Protein AF-A0A7J7Y4C0-F1 (afdb_monomer_lite)

pLDDT: mean 90.07, std 11.95, range [30.62, 98.25]

InterPro domains:
  IPR029705 VPS35 endosomal protein sorting factor-like [PTHR13673] (6-315)
  IPR060266 VPS35 endosomal protein-sorting factor-like, N-terminal domain [PF27614] (8-138)

Radius of gyration: 25.24 Å; chains: 1; bounding box: 56×50×80 Å

Organism: Myotis myotis (NCBI:txid51298)

Structure (mmCIF, N/CA/C/O backbone):
data_AF-A0A7J7Y4C0-F1
#
_entry.id   AF-A0A7J7Y4C0-F1
#
loop_
_atom_site.group_PDB
_atom_site.id
_atom_site.type_symbol
_atom_site.label_atom_id
_atom_site.label_alt_id
_atom_site.label_comp_id
_atom_site.label_asym_id
_atom_site.label_entity_id
_atom_site.label_seq_id
_atom_site.pdbx_PDB_ins_code
_atom_site.Cartn_x
_atom_site.Cartn_y
_atom_site.Cartn_z
_atom_site.occupancy
_atom_site.B_iso_or_equiv
_atom_site.auth_seq_id
_atom_site.auth_comp_id
_atom_site.auth_asym_id
_atom_site.auth_atom_id
_atom_site.pdbx_PDB_model_num
ATOM 1 N N . MET A 1 1 ? 11.986 -17.047 -51.670 1.00 35.50 1 MET A N 1
ATOM 2 C CA . MET A 1 1 ? 10.994 -17.439 -50.647 1.00 35.50 1 MET A CA 1
ATOM 3 C C . MET A 1 1 ? 11.670 -18.430 -49.714 1.00 35.50 1 MET A C 1
ATOM 5 O O . MET A 1 1 ? 11.714 -19.610 -50.025 1.00 35.50 1 MET A O 1
ATOM 9 N N . CYS A 1 2 ? 12.299 -17.951 -48.641 1.00 38.62 2 CYS A N 1
ATOM 10 C CA . CYS A 1 2 ? 12.971 -18.828 -47.683 1.00 38.62 2 CYS A CA 1
ATOM 11 C C . CYS A 1 2 ? 11.953 -19.227 -46.617 1.00 38.62 2 CYS A C 1
ATOM 13 O O . CYS A 1 2 ? 11.642 -18.441 -45.724 1.00 38.62 2 CYS A O 1
ATOM 15 N N . VAL A 1 3 ? 11.394 -20.427 -46.753 1.00 45.09 3 VAL A N 1
ATOM 16 C CA . VAL A 1 3 ? 10.610 -21.067 -45.697 1.00 45.09 3 VAL A CA 1
ATOM 17 C C . VAL A 1 3 ? 11.618 -21.547 -44.655 1.00 45.09 3 VAL A C 1
ATOM 19 O O . VAL A 1 3 ? 12.100 -22.671 -44.712 1.00 45.09 3 VAL A O 1
ATOM 22 N N . GLY A 1 4 ? 12.035 -20.632 -43.779 1.00 50.78 4 GLY A N 1
ATOM 23 C CA . GLY A 1 4 ? 12.827 -20.975 -42.605 1.00 50.78 4 GLY A CA 1
ATOM 24 C C . GLY A 1 4 ? 11.996 -21.889 -41.717 1.00 50.78 4 GLY A C 1
ATOM 25 O O . GLY A 1 4 ? 10.851 -21.561 -41.397 1.00 50.78 4 GLY A O 1
ATOM 26 N N . ASP A 1 5 ? 12.570 -23.039 -41.388 1.00 51.31 5 ASP A N 1
ATOM 27 C CA . ASP A 1 5 ? 12.001 -24.061 -40.522 1.00 51.31 5 ASP A CA 1
ATOM 28 C C . ASP A 1 5 ? 11.433 -23.394 -39.256 1.00 51.31 5 ASP A C 1
ATOM 30 O O . ASP A 1 5 ? 12.170 -22.795 -38.467 1.00 51.31 5 ASP A O 1
ATOM 34 N N . ARG A 1 6 ? 10.101 -23.385 -39.106 1.00 56.16 6 ARG A N 1
ATOM 35 C CA . ARG A 1 6 ? 9.419 -22.793 -37.944 1.00 56.16 6 ARG A CA 1
ATOM 36 C C . ARG A 1 6 ? 9.550 -23.755 -36.768 1.00 56.16 6 ARG A C 1
ATOM 38 O O . ARG A 1 6 ? 8.562 -24.330 -36.317 1.00 56.16 6 ARG A O 1
ATOM 45 N N . SER A 1 7 ? 10.769 -23.950 -36.280 1.00 66.62 7 SER A N 1
ATOM 46 C CA . SER A 1 7 ? 10.986 -24.652 -35.025 1.00 66.62 7 SER A CA 1
ATOM 47 C C . SER A 1 7 ? 10.447 -23.782 -33.889 1.00 66.62 7 SER A C 1
ATOM 49 O O . SER A 1 7 ? 10.818 -22.619 -33.715 1.00 66.62 7 SER A O 1
ATOM 51 N N . VAL A 1 8 ? 9.481 -24.324 -33.150 1.00 76.31 8 VAL A N 1
ATOM 52 C CA . VAL A 1 8 ? 8.944 -23.675 -31.954 1.00 76.31 8 VAL A CA 1
ATOM 53 C C . VAL A 1 8 ? 10.080 -23.570 -30.939 1.00 76.31 8 VAL A C 1
ATOM 55 O O . VAL A 1 8 ? 10.727 -24.570 -30.626 1.00 76.31 8 VAL A O 1
ATOM 58 N N . LEU A 1 9 ? 10.347 -22.356 -30.448 1.00 78.75 9 LEU A N 1
ATOM 59 C CA . LEU A 1 9 ? 11.368 -22.150 -29.425 1.00 78.75 9 LEU A CA 1
ATOM 60 C C . LEU A 1 9 ? 10.960 -22.876 -28.129 1.00 78.75 9 LEU A C 1
ATOM 62 O O . LEU A 1 9 ? 9.805 -22.759 -27.717 1.00 78.75 9 LEU A O 1
ATOM 66 N N . PRO A 1 10 ? 11.888 -23.579 -27.457 1.00 80.31 10 PRO A N 1
ATOM 67 C CA . PRO A 1 10 ? 11.631 -24.163 -26.143 1.00 80.31 10 PRO A CA 1
ATOM 68 C C . PRO A 1 10 ? 11.234 -23.104 -25.102 1.00 80.31 10 PRO A C 1
ATOM 70 O O . PRO A 1 10 ? 11.708 -21.969 -25.159 1.00 80.31 10 PRO A O 1
ATOM 73 N N . ASP A 1 11 ? 10.477 -23.489 -24.069 1.00 73.88 11 ASP A N 1
ATOM 74 C CA . ASP A 1 11 ? 10.012 -22.575 -23.002 1.00 73.88 11 ASP A CA 1
ATOM 75 C C . ASP A 1 11 ? 11.141 -21.809 -22.285 1.00 73.88 11 ASP A C 1
ATOM 77 O O . ASP A 1 11 ? 10.939 -20.718 -21.745 1.00 73.88 11 ASP A O 1
ATOM 81 N N . LYS A 1 12 ? 12.354 -22.373 -22.276 1.00 80.12 12 LYS A N 1
ATOM 82 C CA . LYS A 1 12 ? 13.569 -21.782 -21.692 1.00 80.12 12 LYS A CA 1
ATOM 83 C C . LYS A 1 12 ? 14.684 -21.642 -22.728 1.00 80.12 12 LYS A C 1
ATOM 85 O O . LYS A 1 12 ? 15.838 -21.944 -22.431 1.00 80.12 12 LYS A O 1
ATOM 90 N N . PHE A 1 13 ? 14.336 -21.226 -23.944 1.00 85.44 13 PHE A N 1
ATOM 91 C CA . PHE A 1 13 ? 15.328 -20.966 -24.982 1.00 85.44 13 PHE A CA 1
ATOM 92 C C . PHE A 1 13 ? 16.359 -19.926 -24.513 1.00 85.44 13 PHE A C 1
ATOM 94 O O . PHE A 1 13 ? 16.065 -19.020 -23.724 1.00 85.44 13 PHE A O 1
ATOM 101 N N . SER A 1 14 ? 17.580 -20.061 -25.015 1.00 83.62 14 SER A N 1
ATOM 102 C CA . SER A 1 14 ? 18.655 -19.102 -24.809 1.00 83.62 14 SER A CA 1
ATOM 103 C C . SER A 1 14 ? 18.863 -18.249 -26.069 1.00 83.62 14 SER A C 1
ATOM 105 O O . SER A 1 14 ? 18.411 -18.644 -27.146 1.00 83.62 14 SER A O 1
ATOM 107 N N . PRO A 1 15 ? 19.531 -17.081 -25.989 1.00 84.88 15 PRO A N 1
ATOM 108 C CA . PRO A 1 15 ? 19.749 -16.220 -27.156 1.00 84.88 15 PRO A CA 1
ATOM 109 C C . PRO A 1 15 ? 20.376 -16.955 -28.348 1.00 84.88 15 PRO A C 1
ATOM 111 O O . PRO A 1 15 ? 20.093 -16.624 -29.496 1.00 84.88 15 PRO A O 1
ATOM 114 N N . GLU A 1 16 ? 21.194 -17.978 -28.085 1.00 86.31 16 GLU A N 1
ATOM 115 C CA . GLU A 1 16 ? 21.839 -18.822 -29.094 1.00 86.31 16 GLU A CA 1
ATOM 116 C C . GLU A 1 16 ? 20.844 -19.694 -29.886 1.00 86.31 16 GLU A C 1
ATOM 118 O O . GLU A 1 16 ? 21.155 -20.117 -30.993 1.00 86.31 16 GLU A O 1
ATOM 123 N N . ASN A 1 17 ? 19.643 -19.943 -29.353 1.00 86.19 17 ASN A N 1
ATOM 124 C CA . ASN A 1 17 ? 18.574 -20.673 -30.042 1.00 86.19 17 ASN A CA 1
ATOM 125 C C . ASN A 1 17 ? 17.707 -19.772 -30.936 1.00 86.19 17 ASN A C 1
ATOM 127 O O . ASN A 1 17 ? 16.862 -20.274 -31.674 1.00 86.19 17 ASN A O 1
ATOM 131 N N . VAL A 1 18 ? 17.875 -18.451 -30.853 1.00 88.56 18 VAL A N 1
ATOM 132 C CA . VAL A 1 18 ? 17.092 -17.481 -31.625 1.00 88.56 18 VAL A CA 1
ATOM 133 C C . VAL A 1 18 ? 17.763 -17.243 -32.970 1.00 88.56 18 VAL A C 1
ATOM 135 O O . VAL A 1 18 ? 18.951 -16.928 -33.020 1.00 88.56 18 VAL A O 1
ATOM 138 N N . ASN A 1 19 ? 16.996 -17.364 -34.056 1.00 90.50 19 ASN A N 1
ATOM 139 C CA . ASN A 1 19 ? 17.502 -17.102 -35.402 1.00 90.50 19 ASN A CA 1
ATOM 140 C C . ASN A 1 19 ? 17.911 -15.629 -35.598 1.00 90.50 19 ASN A C 1
ATOM 142 O O . ASN A 1 19 ? 17.405 -14.723 -34.925 1.00 90.50 19 ASN A O 1
ATOM 146 N N . ASP A 1 20 ? 18.806 -15.392 -36.558 1.00 90.31 20 ASP A N 1
ATOM 147 C CA . ASP A 1 20 ? 19.396 -14.069 -36.779 1.00 90.31 20 ASP A CA 1
ATOM 148 C C . ASP A 1 20 ? 18.351 -13.013 -37.154 1.00 90.31 20 ASP A C 1
ATOM 150 O O . ASP A 1 20 ? 18.404 -11.894 -36.652 1.00 90.31 20 ASP A O 1
ATOM 154 N N . THR A 1 21 ? 17.335 -13.375 -37.945 1.00 92.31 21 THR A N 1
ATOM 155 C CA . THR A 1 21 ? 16.260 -12.451 -38.339 1.00 92.31 21 THR A CA 1
ATOM 156 C C . THR A 1 21 ? 15.465 -11.939 -37.136 1.00 92.31 21 THR A C 1
ATOM 158 O O . THR A 1 21 ? 15.164 -10.746 -37.046 1.00 92.31 21 THR A O 1
ATOM 161 N N . ALA A 1 22 ? 15.123 -12.812 -36.187 1.00 91.00 22 ALA A N 1
ATOM 162 C CA . ALA A 1 22 ? 14.411 -12.435 -34.971 1.00 91.00 22 ALA A CA 1
ATOM 163 C C . ALA A 1 22 ? 15.300 -11.612 -34.030 1.00 91.00 22 ALA A C 1
ATOM 165 O O . ALA A 1 22 ? 14.821 -10.644 -33.432 1.00 91.00 22 ALA A O 1
ATOM 166 N N . ARG A 1 23 ? 16.593 -11.951 -33.932 1.00 91.62 23 ARG A N 1
ATOM 167 C CA . ARG A 1 23 ? 17.573 -11.189 -33.146 1.00 91.62 23 ARG A CA 1
ATOM 168 C C . ARG A 1 23 ? 17.752 -9.776 -33.701 1.00 91.62 23 ARG A C 1
ATOM 170 O O . ARG A 1 23 ? 17.638 -8.814 -32.947 1.00 91.62 23 ARG A O 1
ATOM 177 N N . GLU A 1 24 ? 17.960 -9.646 -35.007 1.00 93.69 24 GLU A N 1
ATOM 178 C CA . GLU A 1 24 ? 18.105 -8.360 -35.693 1.00 93.69 24 GLU A CA 1
ATOM 179 C C . GLU A 1 24 ? 16.827 -7.523 -35.587 1.00 93.69 24 GLU A C 1
ATOM 181 O O . GLU A 1 24 ? 16.880 -6.337 -35.262 1.00 93.69 24 GLU A O 1
ATOM 186 N N . THR A 1 25 ? 15.659 -8.147 -35.772 1.00 94.81 25 THR A N 1
ATOM 187 C CA . THR A 1 25 ? 14.370 -7.475 -35.573 1.00 94.81 25 THR A CA 1
ATOM 188 C C . THR A 1 25 ? 14.274 -6.927 -34.153 1.00 94.81 25 THR A C 1
ATOM 190 O O . THR A 1 25 ? 14.035 -5.734 -33.982 1.00 94.81 25 THR A O 1
ATOM 193 N N . CYS A 1 26 ? 14.508 -7.762 -33.136 1.00 94.56 26 CYS A N 1
ATOM 194 C CA . CYS A 1 26 ? 14.462 -7.356 -31.732 1.00 94.56 26 CYS A CA 1
ATOM 195 C C . CYS A 1 26 ? 15.419 -6.187 -31.443 1.00 94.56 26 CYS A C 1
ATOM 197 O O . CYS A 1 26 ? 15.012 -5.181 -30.862 1.00 94.56 26 CYS A O 1
ATOM 199 N N . LEU A 1 27 ? 16.659 -6.270 -31.927 1.00 93.44 27 LEU A N 1
ATOM 200 C CA . LEU A 1 27 ? 17.658 -5.217 -31.765 1.00 93.44 27 LEU A CA 1
ATOM 201 C C . LEU A 1 27 ? 17.205 -3.892 -32.409 1.00 93.44 27 LEU A C 1
ATOM 203 O O . LEU A 1 27 ? 17.300 -2.834 -31.786 1.00 93.44 27 LEU A O 1
ATOM 207 N N . ASN A 1 28 ? 16.624 -3.951 -33.610 1.00 96.31 28 ASN A N 1
ATOM 208 C CA . ASN A 1 28 ? 16.060 -2.786 -34.293 1.00 96.31 28 ASN A CA 1
ATOM 209 C C . ASN A 1 28 ? 14.905 -2.142 -33.511 1.00 96.31 28 ASN A C 1
ATOM 211 O O . ASN A 1 28 ? 14.784 -0.915 -33.510 1.00 96.31 28 ASN A O 1
ATOM 215 N N . TRP A 1 29 ? 14.068 -2.929 -32.825 1.00 96.88 29 TRP A N 1
ATOM 216 C CA . TRP A 1 29 ? 13.039 -2.384 -31.930 1.00 96.88 29 TRP A CA 1
ATOM 217 C C . TRP A 1 29 ? 13.665 -1.615 -30.765 1.00 96.88 29 TRP A C 1
ATOM 219 O O . TRP A 1 29 ? 13.263 -0.478 -30.522 1.00 96.88 29 TRP A O 1
ATOM 229 N N . PHE A 1 30 ? 14.684 -2.170 -30.099 1.00 95.06 30 PHE A N 1
ATOM 230 C CA . PHE A 1 30 ? 15.386 -1.464 -29.020 1.00 95.06 30 PHE A CA 1
ATOM 231 C C . PHE A 1 30 ? 16.029 -0.155 -29.501 1.00 95.06 30 PHE A C 1
ATOM 233 O O . PHE A 1 30 ? 15.881 0.867 -28.832 1.00 95.06 30 PHE A O 1
ATOM 240 N N . PHE A 1 31 ? 16.659 -0.133 -30.682 1.00 95.00 31 PHE A N 1
ATOM 241 C CA . PHE A 1 31 ? 17.215 1.105 -31.246 1.00 95.00 31 PHE A CA 1
ATOM 242 C C . PHE A 1 31 ? 16.144 2.152 -31.565 1.00 95.00 31 PHE A C 1
ATOM 244 O O . PHE A 1 31 ? 16.312 3.329 -31.240 1.00 95.00 31 PHE A O 1
ATOM 251 N N . LYS A 1 32 ? 15.015 1.737 -32.150 1.00 97.50 32 LYS A N 1
ATOM 252 C CA . LYS A 1 32 ? 13.888 2.644 -32.420 1.00 97.50 32 LYS A CA 1
ATOM 253 C C . LYS A 1 32 ? 13.309 3.217 -31.130 1.00 97.50 32 LYS A C 1
ATOM 255 O O . LYS A 1 32 ? 13.064 4.418 -31.061 1.00 97.50 32 LYS A O 1
ATOM 260 N N . ILE A 1 33 ? 13.148 2.398 -30.094 1.00 97.06 33 ILE A N 1
ATOM 26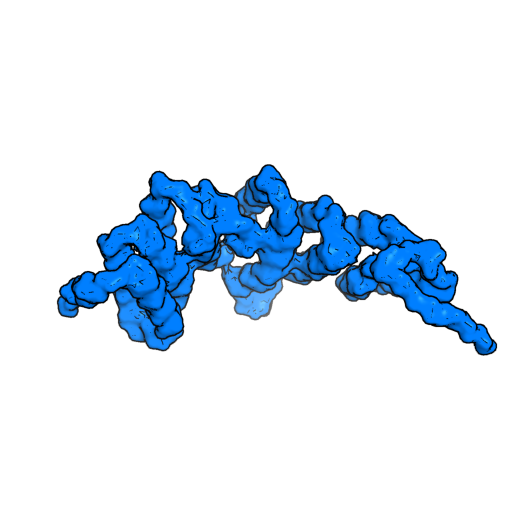1 C CA . ILE A 1 33 ? 12.656 2.850 -28.788 1.00 97.06 33 ILE A CA 1
ATOM 262 C C . ILE A 1 33 ? 13.648 3.817 -28.137 1.00 97.06 33 ILE A C 1
ATOM 264 O O . ILE A 1 33 ? 13.240 4.867 -27.647 1.00 97.06 33 ILE A O 1
ATOM 268 N N . ALA A 1 34 ? 14.951 3.527 -28.191 1.00 94.75 34 ALA A N 1
ATOM 269 C CA . ALA A 1 34 ? 15.984 4.415 -27.661 1.00 94.75 34 ALA A CA 1
ATOM 270 C C . ALA A 1 34 ? 15.981 5.807 -28.327 1.00 94.75 34 ALA A C 1
ATOM 272 O O . ALA A 1 34 ? 16.353 6.787 -27.679 1.00 94.75 34 ALA A O 1
ATOM 273 N N . SER A 1 35 ? 15.522 5.903 -29.583 1.00 97.06 35 SER A N 1
ATOM 274 C CA . SER A 1 35 ? 15.406 7.163 -30.334 1.00 97.06 35 SER A CA 1
ATOM 275 C C . SER A 1 35 ? 14.211 8.047 -29.941 1.00 97.06 35 SER A C 1
ATOM 277 O O . SER A 1 35 ? 14.169 9.215 -30.336 1.00 97.06 35 SER A O 1
ATOM 279 N N . ILE A 1 36 ? 13.263 7.534 -29.144 1.00 97.94 36 ILE A N 1
ATOM 280 C CA . ILE A 1 36 ? 12.139 8.321 -28.617 1.00 97.94 36 ILE A CA 1
ATOM 281 C C . ILE A 1 36 ? 12.691 9.412 -27.686 1.00 97.94 36 ILE A C 1
ATOM 283 O O . ILE A 1 36 ? 13.435 9.125 -26.743 1.00 97.94 36 ILE A O 1
ATOM 287 N N . ARG A 1 37 ? 12.340 10.676 -27.954 1.00 96.69 37 ARG A N 1
ATOM 288 C CA . ARG A 1 37 ? 12.875 11.836 -27.220 1.00 96.69 37 ARG A CA 1
ATOM 289 C C . ARG A 1 37 ? 12.206 11.996 -25.860 1.00 96.69 37 ARG A C 1
ATOM 291 O O . ARG A 1 37 ? 12.864 12.327 -24.875 1.00 96.69 37 ARG A O 1
ATOM 298 N N . GLU A 1 38 ? 10.906 11.746 -25.806 1.00 96.56 38 GLU A N 1
ATOM 299 C CA . GLU A 1 38 ? 10.076 11.903 -24.625 1.00 96.56 38 GLU A CA 1
ATOM 300 C C . GLU A 1 38 ? 10.355 10.777 -23.621 1.00 96.56 38 GLU A C 1
ATOM 302 O O . GLU A 1 38 ? 10.251 9.587 -23.931 1.00 96.56 38 GLU A O 1
ATOM 307 N N . LEU A 1 39 ? 10.685 11.151 -22.381 1.00 97.00 39 LEU A N 1
ATOM 308 C CA . LEU A 1 39 ? 11.100 10.198 -21.351 1.00 97.00 39 LEU A CA 1
ATOM 309 C C . LEU A 1 39 ? 10.017 9.160 -21.031 1.00 97.00 39 LEU A C 1
ATOM 311 O O . LEU A 1 39 ? 10.324 7.970 -20.984 1.00 97.00 39 LEU A O 1
ATOM 315 N N . ILE A 1 40 ? 8.778 9.608 -20.800 1.00 97.06 40 ILE A N 1
ATOM 316 C CA . ILE A 1 40 ? 7.675 8.752 -20.344 1.00 97.06 40 ILE A CA 1
ATOM 317 C C . ILE A 1 40 ? 7.307 7.703 -21.410 1.00 97.06 40 ILE A C 1
ATOM 319 O O . ILE A 1 40 ? 7.355 6.513 -21.087 1.00 97.06 40 ILE A O 1
ATOM 323 N N . PRO A 1 41 ? 7.013 8.071 -22.676 1.00 97.50 41 PRO A N 1
ATOM 324 C CA . PRO A 1 41 ? 6.739 7.086 -23.721 1.00 97.50 41 PRO A CA 1
ATOM 325 C C . PRO A 1 41 ? 7.903 6.118 -23.928 1.00 97.50 41 PRO A C 1
ATOM 327 O O . PRO A 1 41 ? 7.687 4.908 -23.959 1.00 97.50 41 PRO A O 1
ATOM 330 N N . ARG A 1 42 ? 9.145 6.623 -23.986 1.00 97.81 42 ARG A N 1
ATOM 331 C CA . ARG A 1 42 ? 10.334 5.770 -24.120 1.00 97.81 42 ARG A CA 1
ATOM 332 C C . ARG A 1 42 ? 10.410 4.733 -23.005 1.00 97.81 42 ARG A C 1
ATOM 334 O O . ARG A 1 42 ? 10.600 3.555 -23.284 1.00 97.81 42 ARG A O 1
ATOM 341 N N . PHE A 1 43 ? 10.245 5.172 -21.758 1.00 98.00 43 PHE A N 1
ATOM 342 C CA . PHE A 1 43 ? 10.283 4.304 -20.588 1.00 98.00 43 PHE A CA 1
ATOM 343 C C . PHE A 1 43 ? 9.223 3.198 -20.663 1.00 98.00 43 PHE A C 1
ATOM 345 O O . PHE A 1 43 ? 9.564 2.026 -20.515 1.00 98.00 43 PHE A O 1
ATOM 352 N N . TYR A 1 44 ? 7.956 3.545 -20.916 1.00 98.00 44 TYR A N 1
ATOM 353 C CA . TYR A 1 44 ? 6.870 2.561 -20.922 1.00 98.00 44 TYR A CA 1
ATOM 354 C C . TYR A 1 44 ? 6.993 1.563 -22.073 1.00 98.00 44 TYR A C 1
ATOM 356 O O . TYR A 1 44 ? 6.802 0.364 -21.858 1.00 98.00 44 TYR A O 1
ATOM 364 N N . VAL A 1 45 ? 7.352 2.031 -23.273 1.00 97.56 45 VAL A N 1
ATOM 365 C CA . VAL A 1 45 ? 7.536 1.148 -24.431 1.00 97.56 45 VAL A CA 1
ATOM 366 C C . VAL A 1 45 ? 8.728 0.221 -24.199 1.00 97.56 45 VAL A C 1
ATOM 368 O O . VAL A 1 45 ? 8.601 -0.986 -24.394 1.00 97.56 45 VAL A O 1
ATOM 371 N N . GLU A 1 46 ? 9.852 0.733 -23.695 1.00 97.00 46 GLU A N 1
ATOM 372 C CA . GLU A 1 46 ? 11.015 -0.101 -23.391 1.00 97.00 46 GLU A CA 1
ATOM 373 C C . GLU A 1 46 ? 10.727 -1.131 -22.290 1.00 97.00 46 GLU A C 1
ATOM 375 O O . GLU A 1 46 ? 11.047 -2.311 -22.441 1.00 97.00 46 GLU A O 1
ATOM 380 N N . ALA A 1 47 ? 10.065 -0.717 -21.206 1.00 96.69 47 ALA A N 1
ATOM 381 C CA . ALA A 1 47 ? 9.659 -1.619 -20.136 1.00 96.69 47 ALA A CA 1
ATOM 382 C C . ALA A 1 47 ? 8.675 -2.691 -20.639 1.00 96.69 47 ALA A C 1
ATOM 384 O O . ALA A 1 47 ? 8.793 -3.850 -20.252 1.00 96.69 47 ALA A O 1
ATOM 385 N N . SER A 1 48 ? 7.748 -2.356 -21.546 1.00 96.38 48 SER A N 1
ATOM 386 C CA . SER A 1 48 ? 6.782 -3.323 -22.095 1.00 96.38 48 SER A CA 1
ATOM 387 C C . SER A 1 48 ? 7.436 -4.478 -22.864 1.00 96.38 48 SER A C 1
ATOM 389 O O . SER A 1 48 ? 6.935 -5.600 -22.827 1.00 96.38 48 SER A O 1
ATOM 391 N N . ILE A 1 49 ? 8.590 -4.233 -23.494 1.00 94.94 49 ILE A N 1
ATOM 392 C CA . ILE A 1 49 ? 9.343 -5.247 -24.239 1.00 94.94 49 ILE A CA 1
ATOM 393 C C . ILE A 1 49 ? 10.550 -5.783 -23.461 1.00 94.94 49 ILE A C 1
ATOM 395 O O . ILE A 1 49 ? 11.410 -6.443 -24.043 1.00 94.94 49 ILE A O 1
ATOM 399 N N . LEU A 1 50 ? 10.639 -5.547 -22.145 1.00 93.88 50 LEU A N 1
ATOM 400 C CA . LEU A 1 50 ? 11.806 -5.937 -21.346 1.00 93.88 50 LEU A CA 1
ATOM 401 C C . LEU A 1 50 ? 12.132 -7.434 -21.486 1.00 93.88 50 LEU A C 1
ATOM 403 O O . LEU A 1 50 ? 13.303 -7.801 -21.587 1.00 93.88 50 LEU A O 1
ATOM 407 N N . LYS A 1 51 ? 11.105 -8.292 -21.574 1.00 91.38 51 LYS A N 1
ATOM 408 C CA . LYS A 1 51 ? 11.229 -9.747 -21.787 1.00 91.38 51 LYS A CA 1
ATOM 409 C C . LYS A 1 51 ? 11.946 -10.105 -23.093 1.00 91.38 51 LYS A C 1
ATOM 411 O O . LYS A 1 51 ? 12.632 -11.126 -23.141 1.00 91.38 51 LYS A O 1
ATOM 416 N N . CYS A 1 52 ? 11.840 -9.260 -24.119 1.00 92.75 52 CYS A N 1
ATOM 417 C CA . CYS A 1 52 ? 12.474 -9.459 -25.421 1.00 92.75 52 CYS A CA 1
ATOM 418 C C . CYS A 1 52 ? 14.005 -9.349 -25.357 1.00 92.75 52 CYS A C 1
ATOM 420 O O . CYS A 1 52 ? 14.673 -9.847 -26.259 1.00 92.75 52 CYS A O 1
ATOM 422 N N . ASN A 1 53 ? 14.586 -8.820 -24.267 1.00 90.81 53 ASN A N 1
ATOM 423 C CA . ASN A 1 53 ? 16.037 -8.886 -24.041 1.00 90.81 53 ASN A CA 1
ATOM 424 C C . ASN A 1 53 ? 16.578 -10.321 -24.091 1.00 90.81 53 ASN A C 1
ATOM 426 O O . ASN A 1 53 ? 17.713 -10.521 -24.512 1.00 90.81 53 ASN A O 1
ATOM 430 N N . LYS A 1 54 ? 15.758 -11.328 -23.749 1.00 88.31 54 LYS A N 1
ATOM 431 C CA . LYS A 1 54 ? 16.131 -12.749 -23.855 1.00 88.31 54 LYS A CA 1
ATOM 432 C C . LYS A 1 54 ? 16.488 -13.181 -25.282 1.00 88.31 54 LYS A C 1
ATOM 434 O O . LYS A 1 54 ? 17.148 -14.199 -25.448 1.00 88.31 54 LYS A O 1
ATOM 439 N N . PHE A 1 55 ? 16.063 -12.432 -26.302 1.00 89.75 55 PHE A N 1
ATOM 440 C CA . PHE A 1 55 ? 16.405 -12.716 -27.699 1.00 89.75 55 PHE A CA 1
ATOM 441 C C . PHE A 1 55 ? 17.818 -12.231 -28.044 1.00 89.75 55 PHE A C 1
ATOM 443 O O . PHE A 1 55 ? 18.414 -12.709 -29.007 1.00 89.75 55 PHE A O 1
ATOM 450 N N . LEU A 1 56 ? 18.340 -11.271 -27.274 1.00 89.06 56 LEU A N 1
ATOM 451 C CA . LEU A 1 56 ? 19.606 -10.594 -27.534 1.00 89.06 56 LEU A CA 1
ATOM 452 C C . LEU A 1 56 ? 20.718 -11.117 -26.630 1.00 89.06 56 LEU A C 1
ATOM 454 O O . LEU A 1 56 ? 21.801 -11.441 -27.108 1.00 89.06 56 LEU A O 1
ATOM 458 N N . SER A 1 57 ? 20.466 -11.209 -25.323 1.00 86.25 57 SER A N 1
ATOM 459 C CA . SER A 1 57 ? 21.477 -11.638 -24.361 1.00 86.25 57 SER A CA 1
ATOM 460 C C . SER A 1 57 ? 20.861 -12.215 -23.086 1.00 86.25 57 SER A C 1
ATOM 462 O O . SER A 1 57 ? 19.741 -11.890 -22.688 1.00 86.25 57 SER A O 1
ATOM 464 N N . LYS A 1 58 ? 21.625 -13.078 -22.403 1.00 75.50 58 LYS A N 1
ATOM 465 C CA . LYS A 1 58 ? 21.236 -13.641 -21.096 1.00 75.50 58 LYS A CA 1
ATOM 466 C C . LYS A 1 58 ? 21.236 -12.574 -19.991 1.00 75.50 58 LYS A C 1
ATOM 468 O O . LYS A 1 58 ? 20.445 -12.670 -19.061 1.00 75.50 58 LYS A O 1
ATOM 473 N N . MET A 1 59 ? 22.079 -11.547 -20.136 1.00 79.81 59 MET A N 1
ATOM 474 C CA . MET A 1 59 ? 22.276 -10.462 -19.164 1.00 79.81 59 MET A CA 1
ATOM 475 C C . MET A 1 59 ? 21.475 -9.189 -19.480 1.00 79.81 59 MET A C 1
ATOM 477 O O . MET A 1 59 ? 21.461 -8.254 -18.682 1.00 79.81 59 MET A O 1
ATOM 481 N N . GLY A 1 60 ? 20.768 -9.135 -20.613 1.00 82.94 60 GLY A N 1
ATOM 482 C CA . GLY A 1 60 ? 20.125 -7.902 -21.073 1.00 82.94 60 GLY A CA 1
ATOM 483 C C . GLY A 1 60 ? 19.096 -7.372 -20.080 1.00 82.94 60 GLY A C 1
ATOM 484 O O . GLY A 1 60 ? 19.043 -6.176 -19.818 1.00 82.94 60 GLY A O 1
ATOM 485 N N . VAL A 1 61 ? 18.336 -8.260 -19.427 1.00 87.19 61 VAL A N 1
ATOM 486 C CA . VAL A 1 61 ? 17.380 -7.853 -18.384 1.00 87.19 61 VAL A CA 1
ATOM 487 C C . VAL A 1 61 ? 18.093 -7.317 -17.139 1.00 87.19 61 VAL A C 1
ATOM 489 O O . VAL A 1 61 ? 17.657 -6.304 -16.593 1.00 87.19 61 VAL A O 1
ATOM 492 N N . SER A 1 62 ? 19.192 -7.947 -16.706 1.00 87.75 62 SER A N 1
ATOM 493 C CA . SER A 1 62 ? 19.952 -7.508 -15.525 1.00 87.75 62 SER A CA 1
ATOM 494 C C . SER A 1 62 ? 20.645 -6.162 -15.705 1.00 87.75 62 SER A C 1
ATOM 496 O O . SER A 1 62 ? 20.875 -5.473 -14.720 1.00 87.75 62 SER A O 1
ATOM 498 N N . GLU A 1 63 ? 20.928 -5.756 -16.940 1.00 90.00 63 GLU A N 1
ATOM 499 C CA . GLU A 1 63 ? 21.476 -4.433 -17.253 1.00 90.00 63 GLU A CA 1
ATOM 500 C C . GLU A 1 63 ? 20.363 -3.401 -17.494 1.00 90.00 63 GLU A C 1
ATOM 502 O O . GLU A 1 63 ? 20.420 -2.270 -17.000 1.00 90.00 63 GLU A O 1
ATOM 507 N N . CYS A 1 64 ? 19.306 -3.796 -18.213 1.00 92.38 64 CYS A N 1
ATOM 508 C CA . CYS A 1 64 ? 18.204 -2.902 -18.560 1.00 92.38 64 CYS A CA 1
ATOM 509 C C . CYS A 1 64 ? 17.358 -2.513 -17.346 1.00 92.38 64 CYS A C 1
ATOM 511 O O . CYS A 1 64 ? 16.955 -1.357 -17.244 1.00 92.38 64 CYS A O 1
ATOM 513 N N . LEU A 1 65 ? 17.091 -3.435 -16.416 1.00 92.44 65 LEU A N 1
ATOM 514 C CA . LEU A 1 65 ? 16.221 -3.164 -15.268 1.00 92.44 65 LEU A CA 1
ATOM 515 C C . LEU A 1 65 ? 16.794 -2.065 -14.339 1.00 92.44 65 LEU A C 1
ATOM 517 O O . LEU A 1 65 ? 16.073 -1.103 -14.059 1.00 92.44 65 LEU A O 1
ATOM 521 N N . PRO A 1 66 ? 18.079 -2.096 -13.922 1.00 91.56 66 PRO A N 1
ATOM 522 C CA . PRO A 1 66 ? 18.701 -0.981 -13.205 1.00 91.56 66 PRO A CA 1
ATOM 523 C C . PRO A 1 66 ? 18.700 0.334 -13.991 1.00 91.56 66 PRO A C 1
ATOM 525 O O . PRO A 1 66 ? 18.471 1.394 -13.404 1.00 91.56 66 PRO A O 1
ATOM 528 N N . ARG A 1 67 ? 18.936 0.288 -15.310 1.00 93.88 67 ARG A N 1
ATOM 529 C CA . ARG A 1 67 ? 18.921 1.482 -16.169 1.00 93.88 67 ARG A CA 1
ATOM 530 C C . ARG A 1 67 ? 17.527 2.113 -16.223 1.00 93.88 67 ARG A C 1
ATOM 532 O O . ARG A 1 67 ? 17.416 3.324 -16.043 1.00 93.88 67 ARG A O 1
ATOM 539 N N . LEU A 1 68 ? 16.474 1.312 -16.400 1.00 95.44 68 LEU A N 1
ATOM 540 C CA . LEU A 1 68 ? 15.080 1.768 -16.360 1.00 95.44 68 LEU A CA 1
ATOM 541 C C . LEU A 1 68 ? 14.725 2.367 -14.994 1.00 95.44 68 LEU A C 1
ATOM 543 O O . LEU A 1 68 ? 14.104 3.425 -14.941 1.00 95.44 68 LEU A O 1
ATOM 547 N N . THR A 1 69 ? 15.189 1.765 -13.893 1.00 94.19 69 THR A N 1
ATOM 548 C CA . THR A 1 69 ? 15.041 2.349 -12.548 1.00 94.19 69 THR A CA 1
ATOM 549 C C . THR A 1 69 ? 15.685 3.736 -12.463 1.00 94.19 69 THR A C 1
ATOM 551 O O . THR A 1 69 ? 15.069 4.670 -11.950 1.00 94.19 69 THR A O 1
ATOM 554 N N . CYS A 1 70 ? 16.888 3.915 -13.018 1.00 92.81 70 CYS A N 1
ATOM 555 C CA . CYS A 1 70 ? 17.535 5.226 -13.078 1.00 92.81 70 CYS A CA 1
ATOM 556 C C . CYS A 1 70 ? 16.766 6.227 -13.957 1.00 92.81 70 CYS A C 1
ATOM 558 O O . CYS A 1 70 ? 16.696 7.400 -13.599 1.00 92.81 70 CYS A O 1
ATOM 560 N N . MET A 1 71 ? 16.169 5.794 -15.074 1.00 95.06 71 MET A N 1
ATOM 561 C CA . MET A 1 71 ? 15.389 6.673 -15.958 1.00 95.06 71 MET A CA 1
ATOM 562 C C . MET A 1 71 ? 14.179 7.295 -15.261 1.00 95.06 71 MET A C 1
ATOM 564 O O . MET A 1 71 ? 13.871 8.458 -15.517 1.00 95.06 71 MET A O 1
ATOM 568 N N . ILE A 1 72 ? 13.525 6.563 -14.353 1.00 96.00 72 ILE A N 1
ATOM 569 C CA . ILE A 1 72 ? 12.357 7.068 -13.613 1.00 96.00 72 ILE A CA 1
ATOM 570 C C . ILE A 1 72 ? 12.704 8.306 -12.770 1.00 96.00 72 ILE A C 1
ATOM 572 O O . ILE A 1 72 ? 11.848 9.158 -12.546 1.00 96.00 72 ILE A O 1
ATOM 576 N N . ARG A 1 73 ? 13.970 8.480 -12.366 1.00 92.25 73 ARG A N 1
ATOM 577 C CA . ARG A 1 73 ? 14.430 9.675 -11.632 1.00 92.25 73 ARG A CA 1
ATOM 578 C C . ARG A 1 73 ? 14.244 10.975 -12.422 1.00 92.25 73 ARG A C 1
ATOM 580 O O . ARG A 1 73 ? 14.205 12.038 -11.818 1.00 92.25 73 ARG A O 1
ATOM 587 N N . GLY A 1 74 ? 14.146 10.894 -13.751 1.00 93.25 74 GLY A N 1
ATOM 588 C CA . GLY A 1 74 ? 13.867 12.043 -14.613 1.00 93.25 74 GLY A CA 1
ATOM 589 C C . GLY A 1 74 ? 12.383 12.419 -14.704 1.00 93.25 74 GLY A C 1
ATOM 590 O O . GLY A 1 74 ? 12.062 13.422 -15.334 1.00 93.25 74 GLY A O 1
ATOM 591 N N . ILE A 1 75 ? 11.473 11.629 -14.121 1.00 95.50 75 ILE A N 1
ATOM 592 C CA . ILE A 1 75 ? 10.040 11.943 -14.082 1.00 95.50 75 ILE A CA 1
ATOM 593 C C . ILE A 1 75 ? 9.796 12.906 -12.917 1.00 95.50 75 ILE A C 1
ATOM 595 O O . ILE A 1 75 ? 9.891 12.509 -11.759 1.00 95.50 75 ILE A O 1
ATOM 599 N N . GLY A 1 76 ? 9.508 14.169 -13.242 1.00 91.69 76 GLY A N 1
ATOM 600 C CA . GLY A 1 76 ? 9.350 15.239 -12.250 1.00 91.69 76 GLY A CA 1
ATOM 601 C C . GLY A 1 76 ? 8.026 15.217 -11.482 1.00 91.69 76 GLY A C 1
ATOM 602 O O . GLY A 1 76 ? 7.981 15.705 -10.358 1.00 91.69 76 GLY A O 1
ATOM 603 N N . ASP A 1 77 ? 6.966 14.646 -12.059 1.00 94.44 77 ASP A N 1
ATOM 604 C CA . ASP A 1 77 ? 5.690 14.481 -11.360 1.00 94.44 77 ASP A CA 1
ATOM 605 C C . ASP A 1 77 ? 5.756 13.256 -10.422 1.00 94.44 77 ASP A C 1
ATOM 607 O O . ASP A 1 77 ? 5.986 12.138 -10.903 1.00 94.44 77 ASP A O 1
ATOM 611 N N . PRO A 1 78 ? 5.578 13.424 -9.097 1.00 95.44 78 PRO A N 1
ATOM 612 C CA . PRO A 1 78 ? 5.744 12.333 -8.140 1.00 95.44 78 PRO A CA 1
ATOM 613 C C . PRO A 1 78 ? 4.675 11.239 -8.263 1.00 95.44 78 PRO A C 1
ATOM 615 O O . PRO A 1 78 ? 4.988 10.070 -8.015 1.00 95.44 78 PRO A O 1
ATOM 618 N N . LEU A 1 79 ? 3.453 11.572 -8.693 1.00 96.06 79 LEU A N 1
ATOM 619 C CA . LEU A 1 79 ? 2.389 10.592 -8.908 1.00 96.06 79 LEU A CA 1
ATOM 620 C C . LEU A 1 79 ? 2.699 9.746 -10.148 1.00 96.06 79 LEU A C 1
ATOM 622 O O . LEU A 1 79 ? 2.704 8.518 -10.092 1.00 96.06 79 LEU A O 1
ATOM 626 N N . VAL A 1 80 ? 3.062 10.382 -11.262 1.00 96.75 80 VAL A N 1
ATOM 627 C CA . VAL A 1 80 ? 3.478 9.667 -12.480 1.00 96.75 80 VAL A CA 1
ATOM 628 C C . VAL A 1 80 ? 4.723 8.818 -12.210 1.00 96.75 80 VAL A C 1
ATOM 630 O O . VAL A 1 80 ? 4.809 7.677 -12.671 1.00 96.75 80 VAL A O 1
ATOM 633 N N . SER A 1 81 ? 5.675 9.341 -11.431 1.00 97.06 81 SER A N 1
ATOM 634 C CA . SER A 1 81 ? 6.895 8.629 -11.047 1.00 97.06 81 SER A CA 1
ATOM 635 C C . SER A 1 81 ? 6.582 7.362 -10.247 1.00 97.06 81 SER A C 1
ATOM 637 O O . SER A 1 81 ? 7.106 6.298 -10.579 1.00 97.06 81 SER A O 1
ATOM 639 N N . VAL A 1 82 ? 5.691 7.416 -9.246 1.00 97.44 82 VAL A N 1
ATOM 640 C CA . VAL A 1 82 ? 5.353 6.224 -8.447 1.00 97.44 82 VAL A CA 1
ATOM 641 C C . VAL A 1 82 ? 4.647 5.149 -9.280 1.00 97.44 82 VAL A C 1
ATOM 643 O O . VAL A 1 82 ? 4.972 3.970 -9.143 1.00 97.44 82 VAL A O 1
ATOM 646 N N . TYR A 1 83 ? 3.769 5.521 -10.216 1.00 98.25 83 TYR A N 1
ATOM 647 C CA . TYR A 1 83 ? 3.125 4.547 -11.107 1.00 98.25 83 TYR A CA 1
ATOM 648 C C . TYR A 1 83 ? 4.106 3.946 -12.121 1.00 98.25 83 TYR A C 1
ATOM 650 O O . TYR A 1 83 ? 4.053 2.743 -12.385 1.00 98.25 83 TYR A O 1
ATOM 658 N N . ALA A 1 84 ? 5.064 4.731 -12.624 1.00 98.06 84 ALA A N 1
ATOM 659 C CA . ALA A 1 84 ? 6.151 4.209 -13.451 1.00 98.06 84 ALA A CA 1
ATOM 660 C C . ALA A 1 84 ? 7.002 3.183 -12.679 1.00 98.06 84 ALA A C 1
ATOM 662 O O . ALA A 1 84 ? 7.343 2.124 -13.213 1.00 98.06 84 ALA A O 1
ATOM 663 N N . ARG A 1 85 ? 7.292 3.448 -11.397 1.00 97.38 85 ARG A N 1
ATOM 664 C CA . ARG A 1 85 ? 7.974 2.497 -10.501 1.00 97.38 85 ARG A CA 1
ATOM 665 C C . ARG A 1 85 ? 7.162 1.230 -10.289 1.00 97.38 85 ARG A C 1
ATOM 667 O O . ARG A 1 85 ? 7.709 0.145 -10.463 1.00 97.38 85 ARG A O 1
ATOM 674 N N . ALA A 1 86 ? 5.874 1.354 -9.979 1.00 97.38 86 ALA A N 1
ATOM 675 C CA . ALA A 1 86 ? 4.988 0.211 -9.786 1.00 97.38 86 ALA A CA 1
ATOM 676 C C . ALA A 1 86 ? 4.919 -0.667 -11.043 1.00 97.38 86 ALA A C 1
ATOM 678 O O . ALA A 1 86 ? 5.069 -1.888 -10.957 1.00 97.38 86 ALA A O 1
ATOM 679 N N . TYR A 1 87 ? 4.796 -0.051 -12.222 1.00 97.88 87 TYR A N 1
ATOM 680 C CA . TYR A 1 87 ? 4.825 -0.768 -13.493 1.00 97.88 87 TYR A CA 1
ATOM 681 C C . TYR A 1 87 ? 6.157 -1.495 -13.716 1.00 97.88 87 TYR A C 1
ATOM 683 O O . TYR A 1 87 ? 6.155 -2.669 -14.091 1.00 97.88 87 TYR A O 1
ATOM 691 N N . LEU A 1 88 ? 7.292 -0.845 -13.433 1.00 96.81 88 LEU A N 1
ATOM 692 C CA . LEU A 1 88 ? 8.601 -1.489 -13.546 1.00 96.81 88 LEU A CA 1
ATOM 693 C C . LEU A 1 88 ? 8.756 -2.652 -12.563 1.00 96.81 88 LEU A C 1
ATOM 695 O O . LEU A 1 88 ? 9.283 -3.690 -12.952 1.00 96.81 88 LEU A O 1
ATOM 699 N N . CYS A 1 89 ? 8.270 -2.516 -11.327 1.00 95.88 89 CYS A N 1
ATOM 700 C CA . CYS A 1 89 ? 8.253 -3.608 -10.356 1.00 95.88 89 CYS A CA 1
ATOM 701 C C . CYS A 1 89 ? 7.415 -4.787 -10.861 1.00 95.88 89 CYS A C 1
ATOM 703 O O . CYS A 1 89 ? 7.886 -5.921 -10.821 1.00 95.88 89 CYS A O 1
ATOM 705 N N . ARG A 1 90 ? 6.223 -4.527 -11.421 1.00 95.38 90 ARG A N 1
ATOM 706 C CA . ARG A 1 90 ? 5.363 -5.561 -12.024 1.00 95.38 90 ARG A CA 1
ATOM 707 C C . ARG A 1 90 ? 6.095 -6.330 -13.127 1.00 95.38 90 ARG A C 1
ATOM 709 O O . ARG A 1 90 ? 6.175 -7.554 -13.076 1.00 95.38 90 ARG A O 1
ATOM 716 N N . VAL A 1 91 ? 6.651 -5.614 -14.106 1.00 94.69 91 VAL A N 1
ATOM 717 C CA . VAL A 1 91 ? 7.372 -6.226 -15.235 1.00 94.69 91 VAL A CA 1
ATOM 718 C C . VAL A 1 91 ? 8.646 -6.932 -14.755 1.00 94.69 91 VAL A C 1
ATOM 720 O O . VAL A 1 91 ? 8.960 -8.029 -15.213 1.00 94.69 91 VAL A O 1
ATOM 723 N N . GLY A 1 92 ? 9.379 -6.331 -13.817 1.00 93.50 92 GLY A N 1
ATOM 724 C CA . GLY A 1 92 ? 10.590 -6.903 -13.233 1.00 93.50 92 GLY A CA 1
ATOM 725 C C . GLY A 1 92 ? 10.319 -8.232 -12.530 1.00 93.50 92 GLY A C 1
ATOM 726 O O . GLY A 1 92 ? 11.032 -9.203 -12.778 1.00 93.50 92 GLY A O 1
ATOM 727 N N . MET A 1 93 ? 9.248 -8.308 -11.734 1.00 92.44 93 MET A N 1
ATOM 728 C CA . MET A 1 93 ? 8.808 -9.546 -11.083 1.00 92.44 93 MET A CA 1
ATOM 729 C C . MET A 1 93 ? 8.376 -10.621 -12.087 1.00 92.44 93 MET A C 1
ATOM 731 O O . MET A 1 93 ? 8.649 -11.798 -11.873 1.00 92.44 93 MET A O 1
ATOM 735 N N . GLU A 1 94 ? 7.750 -10.233 -13.199 1.00 91.81 94 GLU A N 1
ATOM 736 C CA . GLU A 1 94 ? 7.330 -11.163 -14.254 1.00 91.81 94 GLU A CA 1
ATOM 737 C C . GLU A 1 94 ? 8.526 -11.743 -15.035 1.00 91.81 94 GLU A C 1
ATOM 739 O O . GLU A 1 94 ? 8.574 -12.935 -15.344 1.00 91.81 94 GLU A O 1
ATOM 744 N N . VAL A 1 95 ? 9.508 -10.903 -15.374 1.00 90.44 95 VAL A N 1
ATOM 745 C CA . VAL A 1 95 ? 10.600 -11.275 -16.289 1.00 90.44 95 VAL A CA 1
ATOM 746 C C . VAL A 1 95 ? 11.828 -11.814 -15.554 1.00 90.44 95 VAL A C 1
ATOM 748 O O . VAL A 1 95 ? 12.496 -12.720 -16.068 1.00 90.44 95 VAL A O 1
ATOM 751 N N . ALA A 1 96 ? 12.142 -11.266 -14.380 1.00 88.81 96 ALA A N 1
ATOM 752 C CA . ALA A 1 96 ? 13.340 -11.576 -13.607 1.00 88.81 96 ALA A CA 1
ATOM 753 C C . ALA A 1 96 ? 13.103 -11.462 -12.082 1.00 88.81 96 ALA A C 1
ATOM 755 O O . ALA A 1 96 ? 13.730 -10.635 -11.417 1.00 88.81 96 ALA A O 1
ATOM 756 N N . PRO A 1 97 ? 12.274 -12.344 -11.486 1.00 88.38 97 PRO A N 1
ATOM 757 C CA . PRO A 1 97 ? 11.943 -12.309 -10.052 1.00 88.38 97 PRO A CA 1
ATOM 758 C C . PRO A 1 97 ? 13.149 -12.528 -9.120 1.00 88.38 97 PRO A C 1
ATOM 760 O O . PRO A 1 97 ? 13.086 -12.226 -7.931 1.00 88.38 97 PRO A O 1
ATOM 763 N N . HIS A 1 98 ? 14.258 -13.055 -9.648 1.00 86.62 98 HIS A N 1
ATOM 764 C CA . HIS A 1 98 ? 15.514 -13.234 -8.918 1.00 86.62 98 HIS A CA 1
ATOM 765 C C . HIS A 1 98 ? 16.294 -11.918 -8.741 1.00 86.62 98 HIS A C 1
ATOM 767 O O . HIS A 1 98 ? 17.113 -11.820 -7.832 1.00 86.62 98 HIS A O 1
ATOM 773 N N . LEU A 1 99 ? 16.026 -10.883 -9.548 1.00 86.69 99 LEU A N 1
ATOM 774 C CA . LEU A 1 99 ? 16.711 -9.584 -9.487 1.00 86.69 99 LEU A CA 1
ATOM 775 C C . LEU A 1 99 ? 16.094 -8.636 -8.445 1.00 86.69 99 LEU A C 1
ATOM 777 O O . LEU A 1 99 ? 15.895 -7.446 -8.704 1.00 86.69 99 LEU A O 1
ATOM 781 N N . LYS A 1 100 ? 15.812 -9.145 -7.241 1.00 86.25 100 LYS A N 1
ATOM 782 C CA . LYS A 1 100 ? 15.184 -8.361 -6.163 1.00 86.25 100 LYS A CA 1
ATOM 783 C C . LYS A 1 100 ? 15.982 -7.128 -5.755 1.00 86.25 100 LYS A C 1
ATOM 785 O O . LYS A 1 100 ? 15.394 -6.113 -5.408 1.00 86.25 100 LYS A O 1
ATOM 790 N N . GLU A 1 101 ? 17.308 -7.175 -5.848 1.00 87.75 101 GLU A N 1
ATOM 791 C CA . GLU A 1 101 ? 18.165 -6.030 -5.525 1.00 87.75 101 GLU A CA 1
ATOM 792 C C . GLU A 1 101 ? 17.840 -4.797 -6.386 1.00 87.75 101 GLU A C 1
ATOM 794 O O . GLU A 1 101 ? 17.822 -3.669 -5.890 1.00 87.75 101 GLU A O 1
ATOM 799 N N . SER A 1 102 ? 17.482 -5.003 -7.658 1.00 87.12 102 SER A N 1
ATOM 800 C CA . SER A 1 102 ? 17.061 -3.908 -8.541 1.00 87.12 102 SER A CA 1
ATOM 801 C C . SER A 1 102 ? 15.736 -3.283 -8.093 1.00 87.12 102 SER A C 1
ATOM 803 O O . SER A 1 102 ? 15.568 -2.067 -8.198 1.00 87.12 102 SER A O 1
ATOM 805 N N . LEU A 1 103 ? 14.815 -4.093 -7.560 1.00 89.12 103 LEU A N 1
ATOM 806 C CA . LEU A 1 103 ? 13.543 -3.628 -6.999 1.00 89.12 103 LEU A CA 1
ATOM 807 C C . LEU A 1 103 ? 13.756 -2.894 -5.669 1.00 89.12 103 LEU A C 1
ATOM 809 O O . LEU A 1 103 ? 13.180 -1.830 -5.457 1.00 89.12 103 LEU A O 1
ATOM 813 N N . ASN A 1 104 ? 14.665 -3.387 -4.823 1.00 91.06 104 ASN A N 1
ATOM 814 C CA . ASN A 1 104 ? 15.063 -2.707 -3.588 1.00 91.06 104 ASN A CA 1
ATOM 815 C C . ASN A 1 104 ? 15.669 -1.331 -3.886 1.00 91.06 104 ASN A C 1
ATOM 817 O O . ASN A 1 104 ? 15.306 -0.340 -3.256 1.00 91.06 104 ASN A O 1
ATOM 821 N N . LYS A 1 105 ? 16.544 -1.236 -4.895 1.00 90.88 105 LYS A N 1
ATOM 822 C CA . LYS A 1 105 ? 17.088 0.050 -5.352 1.00 90.88 105 LYS A CA 1
ATOM 823 C C . LYS A 1 105 ? 15.987 0.986 -5.849 1.00 90.88 105 LYS A C 1
ATOM 825 O O . LYS A 1 105 ? 16.021 2.174 -5.536 1.00 90.88 105 LYS A O 1
ATOM 830 N N . ASN A 1 106 ? 15.004 0.465 -6.586 1.00 93.50 106 ASN A N 1
ATOM 831 C CA . ASN A 1 106 ? 13.853 1.249 -7.026 1.00 93.50 106 ASN A CA 1
ATOM 832 C C . ASN A 1 106 ? 13.085 1.834 -5.831 1.00 93.50 106 ASN A C 1
ATOM 834 O O . ASN A 1 106 ? 12.811 3.034 -5.804 1.00 93.50 106 ASN A O 1
ATOM 838 N N . PHE A 1 107 ? 12.817 1.012 -4.819 1.00 94.38 107 PHE A 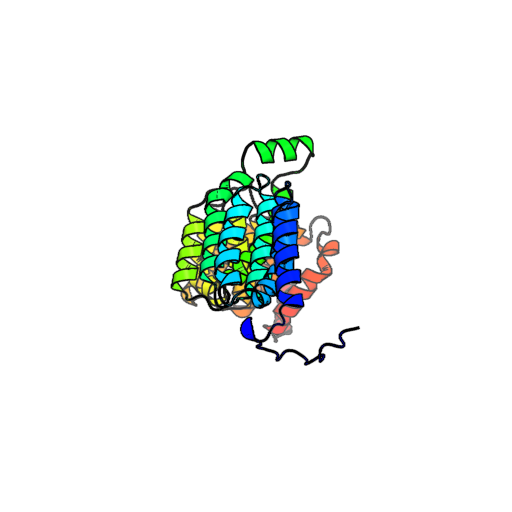N 1
ATOM 839 C CA . PHE A 1 107 ? 12.173 1.446 -3.587 1.00 94.38 107 PHE A CA 1
ATOM 840 C C . PHE A 1 107 ? 12.990 2.509 -2.836 1.00 94.38 107 PHE A C 1
ATOM 842 O O . PHE A 1 107 ? 12.459 3.553 -2.462 1.00 94.38 107 PHE A O 1
ATOM 849 N N . PHE A 1 108 ? 14.297 2.309 -2.662 1.00 92.94 108 PHE A N 1
ATOM 850 C CA . PHE A 1 108 ? 15.136 3.295 -1.978 1.00 92.94 108 PHE A CA 1
ATOM 851 C C . PHE A 1 108 ? 15.225 4.621 -2.741 1.00 92.94 108 PHE A C 1
ATOM 853 O O . PHE A 1 108 ? 15.158 5.680 -2.122 1.00 92.94 108 PHE A O 1
ATOM 860 N N . ASP A 1 109 ? 15.289 4.588 -4.073 1.00 92.50 109 ASP A N 1
ATOM 861 C CA . ASP A 1 109 ? 15.224 5.795 -4.902 1.00 92.50 109 ASP A CA 1
ATOM 862 C C . ASP A 1 109 ? 13.886 6.538 -4.744 1.00 92.50 109 ASP A C 1
ATOM 864 O O . ASP A 1 109 ? 13.846 7.771 -4.779 1.00 92.50 109 ASP A O 1
ATOM 868 N N . PHE A 1 110 ? 12.782 5.805 -4.575 1.00 94.44 110 PHE A N 1
ATOM 869 C CA . PHE A 1 110 ? 11.485 6.402 -4.264 1.00 94.44 110 PHE A CA 1
ATOM 870 C C . PHE A 1 110 ? 11.515 7.114 -2.909 1.00 94.44 110 PHE A C 1
ATOM 872 O O . PHE A 1 110 ? 11.142 8.282 -2.831 1.00 94.44 110 PHE A O 1
ATOM 879 N N . LEU A 1 111 ? 12.051 6.478 -1.864 1.00 94.19 111 LEU A N 1
ATOM 880 C CA . LEU A 1 111 ? 12.164 7.103 -0.541 1.00 94.19 111 LEU A CA 1
ATOM 881 C C . LEU A 1 111 ? 12.978 8.407 -0.566 1.00 94.19 111 LEU A C 1
ATOM 883 O O . LEU A 1 111 ? 12.609 9.372 0.101 1.00 94.19 111 LEU A O 1
ATOM 887 N N . LEU A 1 112 ? 14.041 8.479 -1.377 1.00 92.38 112 LEU A N 1
ATOM 888 C CA . LEU A 1 112 ? 14.844 9.702 -1.543 1.00 92.38 112 LEU A CA 1
ATOM 889 C C . LEU A 1 112 ? 14.050 10.872 -2.146 1.00 92.38 112 LEU A C 1
ATOM 891 O O . LEU A 1 112 ? 14.362 12.038 -1.890 1.00 92.38 112 LEU A O 1
ATOM 895 N N . THR A 1 113 ? 13.032 10.567 -2.949 1.00 91.19 113 THR A N 1
ATOM 896 C CA . THR A 1 113 ? 12.195 11.551 -3.650 1.00 91.19 113 THR A CA 1
ATOM 897 C C . THR A 1 113 ? 10.832 11.756 -2.988 1.00 91.19 113 THR A C 1
ATOM 899 O O . THR A 1 113 ? 10.128 12.692 -3.345 1.00 91.19 113 THR A O 1
ATOM 902 N N . PHE A 1 114 ? 10.494 10.986 -1.948 1.00 92.56 114 PHE A N 1
ATOM 903 C CA . PHE A 1 114 ? 9.191 11.010 -1.272 1.00 92.56 114 PHE A CA 1
ATOM 904 C C . PHE A 1 114 ? 8.754 12.406 -0.800 1.00 92.56 114 PHE A C 1
ATOM 906 O O . PHE A 1 114 ? 7.591 12.784 -0.933 1.00 92.56 114 PHE A O 1
ATOM 913 N N . LYS A 1 115 ? 9.699 13.225 -0.319 1.00 91.69 115 LYS A N 1
ATOM 914 C CA . LYS A 1 115 ? 9.421 14.606 0.112 1.00 91.69 115 LYS A CA 1
ATOM 915 C C . LYS A 1 115 ? 8.820 15.491 -0.990 1.00 91.69 115 LYS A C 1
ATOM 917 O O . LYS A 1 115 ? 8.154 16.469 -0.673 1.00 91.69 115 LYS A O 1
ATOM 922 N N . GLN A 1 116 ? 9.030 15.151 -2.265 1.00 92.44 116 GLN A N 1
ATOM 923 C CA . GLN A 1 116 ? 8.499 15.903 -3.407 1.00 92.44 116 GLN A CA 1
ATOM 924 C C . GLN A 1 116 ? 6.969 15.869 -3.472 1.00 92.44 116 GLN A C 1
ATOM 926 O O . GLN A 1 116 ? 6.384 16.828 -3.963 1.00 92.44 116 GLN A O 1
ATOM 931 N N . ILE A 1 117 ? 6.321 14.833 -2.918 1.00 92.62 117 ILE A N 1
ATOM 932 C CA . ILE A 1 117 ? 4.851 14.740 -2.823 1.00 92.62 117 ILE A CA 1
ATOM 933 C C . ILE A 1 117 ? 4.268 15.948 -2.074 1.00 92.62 117 ILE A C 1
ATOM 935 O O . ILE A 1 117 ? 3.178 16.409 -2.387 1.00 92.62 117 ILE A O 1
ATOM 939 N N . HIS A 1 118 ? 5.018 16.484 -1.110 1.00 90.31 118 HIS A N 1
ATOM 940 C CA . HIS A 1 118 ? 4.617 17.633 -0.300 1.00 90.31 118 HIS A CA 1
ATOM 941 C C . HIS A 1 118 ? 5.297 18.937 -0.743 1.00 90.31 118 HIS A C 1
ATOM 943 O O . HIS A 1 118 ? 5.191 19.937 -0.038 1.00 90.31 118 HIS A O 1
ATOM 949 N N . GLY A 1 119 ? 6.027 18.934 -1.863 1.00 91.75 119 GLY A N 1
ATOM 950 C CA . GLY A 1 119 ? 6.755 20.104 -2.349 1.00 91.75 119 GLY A CA 1
ATOM 951 C C . GLY A 1 119 ? 5.848 21.148 -3.001 1.00 91.75 119 GLY A C 1
ATOM 952 O O . GLY A 1 119 ? 4.761 20.830 -3.486 1.00 91.75 119 GLY A O 1
ATOM 953 N N . ASP A 1 120 ? 6.338 22.385 -3.078 1.00 93.25 120 ASP A N 1
ATOM 954 C CA . ASP A 1 120 ? 5.590 23.549 -3.578 1.00 93.25 120 ASP A CA 1
ATOM 955 C C . ASP A 1 120 ? 4.996 23.328 -4.972 1.00 93.25 120 ASP A C 1
ATOM 957 O O . ASP A 1 120 ? 3.883 23.756 -5.254 1.00 93.25 120 ASP A O 1
ATOM 961 N N . THR A 1 121 ? 5.703 22.614 -5.854 1.00 92.69 121 THR A N 1
ATOM 962 C CA . THR A 1 121 ? 5.203 22.305 -7.200 1.00 92.69 121 THR A CA 1
ATOM 963 C C . THR A 1 121 ? 3.885 21.538 -7.157 1.00 92.69 121 THR A C 1
ATOM 965 O O . THR A 1 121 ? 2.967 21.886 -7.898 1.00 92.69 121 THR A O 1
ATOM 968 N N . VAL A 1 122 ? 3.774 20.525 -6.293 1.00 94.12 122 VAL A N 1
ATOM 969 C CA . VAL A 1 122 ? 2.545 19.736 -6.138 1.00 94.12 122 VAL A CA 1
ATOM 970 C C . VAL A 1 122 ? 1.471 20.584 -5.473 1.00 94.12 122 VAL A C 1
ATOM 972 O O . VAL A 1 122 ? 0.361 20.656 -5.987 1.00 94.12 122 VAL A O 1
ATOM 975 N N . GLN A 1 123 ? 1.807 21.289 -4.389 1.00 92.75 123 GLN A N 1
ATOM 976 C CA . GLN A 1 123 ? 0.849 22.141 -3.680 1.00 92.75 123 GLN A CA 1
ATOM 977 C C . GLN A 1 123 ? 0.238 23.213 -4.595 1.00 92.75 123 GLN A C 1
ATOM 979 O O . GLN A 1 123 ? -0.975 23.403 -4.592 1.00 92.75 123 GLN A O 1
ATOM 984 N N . ASN A 1 124 ? 1.051 23.851 -5.441 1.00 94.25 124 ASN A N 1
ATOM 985 C CA . ASN A 1 124 ? 0.587 24.841 -6.411 1.00 94.25 124 ASN A CA 1
ATOM 986 C C . ASN A 1 124 ? -0.346 24.223 -7.464 1.00 94.25 124 ASN A C 1
ATOM 988 O O . ASN A 1 124 ? -1.364 24.826 -7.797 1.00 94.25 124 ASN A O 1
ATOM 992 N N . HIS A 1 125 ? -0.043 23.021 -7.971 1.00 93.69 125 HIS A N 1
ATOM 993 C CA . HIS A 1 125 ? -0.937 22.326 -8.908 1.00 93.69 125 HIS A CA 1
ATOM 994 C C . HIS A 1 125 ? -2.273 21.965 -8.256 1.00 93.69 125 HIS A C 1
ATOM 996 O O . HIS A 1 125 ? -3.322 22.205 -8.849 1.00 93.69 125 HIS A O 1
ATOM 1002 N N . LEU A 1 126 ? -2.237 21.443 -7.030 1.00 94.81 126 LEU A N 1
ATOM 1003 C CA . LEU A 1 126 ? -3.435 21.103 -6.266 1.00 94.81 126 LEU A CA 1
ATOM 1004 C C . LEU A 1 126 ? -4.297 22.338 -5.983 1.00 94.81 126 LEU A C 1
ATOM 1006 O O . LEU A 1 126 ? -5.511 22.284 -6.167 1.00 94.81 126 LEU A O 1
ATOM 1010 N N . ALA A 1 127 ? -3.676 23.467 -5.630 1.00 94.62 127 ALA A N 1
ATOM 1011 C CA . ALA A 1 127 ? -4.372 24.731 -5.411 1.00 94.62 127 ALA A CA 1
ATOM 1012 C C . ALA A 1 127 ? -5.069 25.238 -6.684 1.00 94.62 127 ALA A C 1
ATOM 1014 O O . ALA A 1 127 ? -6.231 25.633 -6.631 1.00 94.62 127 ALA A O 1
ATOM 1015 N N . VAL A 1 128 ? -4.394 25.178 -7.839 1.00 96.00 128 VAL A N 1
ATOM 1016 C CA . VAL A 1 128 ? -4.984 25.559 -9.137 1.00 96.00 128 VAL A CA 1
ATOM 1017 C C . VAL A 1 128 ? -6.145 24.638 -9.524 1.00 96.00 128 VAL A C 1
ATOM 1019 O O . VAL A 1 128 ? -7.119 25.095 -10.117 1.00 96.00 128 VAL A O 1
ATOM 1022 N N . GLN A 1 129 ? -6.056 23.350 -9.191 1.00 94.44 129 GLN A N 1
ATOM 1023 C CA . GLN A 1 129 ? -7.080 22.350 -9.505 1.00 94.44 129 GLN A CA 1
ATOM 1024 C C . GLN A 1 129 ? -8.205 22.265 -8.462 1.00 94.44 129 GLN A C 1
ATOM 1026 O O . GLN A 1 129 ? -9.184 21.560 -8.695 1.00 94.44 129 GLN A O 1
ATOM 1031 N N . GLY A 1 130 ? -8.084 22.961 -7.328 1.00 94.19 130 GLY A N 1
ATOM 1032 C CA . GLY A 1 130 ? -9.051 22.892 -6.231 1.00 94.19 130 GLY A CA 1
ATOM 1033 C C . GLY A 1 130 ? -9.115 21.518 -5.555 1.00 94.19 130 GLY A C 1
ATOM 1034 O O . GLY A 1 130 ? -10.180 21.116 -5.096 1.00 94.19 130 GLY A O 1
ATOM 1035 N N . VAL A 1 131 ? -8.002 20.778 -5.521 1.00 94.31 131 VAL A N 1
ATOM 1036 C CA . VAL A 1 131 ? -7.929 19.430 -4.934 1.00 94.31 131 VAL A CA 1
ATOM 1037 C C . VAL A 1 131 ? -7.233 19.491 -3.579 1.00 94.31 131 VAL A C 1
ATOM 1039 O O . VAL A 1 131 ? -6.125 20.009 -3.461 1.00 94.31 131 VAL A O 1
ATOM 1042 N N . GLU A 1 132 ? -7.852 18.921 -2.548 1.00 91.12 132 GLU A N 1
ATOM 1043 C CA . GLU A 1 132 ? -7.226 18.824 -1.229 1.00 91.12 132 GLU A CA 1
ATOM 1044 C C . GLU A 1 132 ? -6.118 17.765 -1.193 1.00 91.12 132 GLU A C 1
ATOM 1046 O O . GLU A 1 132 ? -6.243 16.675 -1.759 1.00 91.12 132 GLU A O 1
ATOM 1051 N N . LEU A 1 133 ? -5.046 18.047 -0.445 1.00 89.56 133 LEU A N 1
ATOM 1052 C CA . LEU A 1 133 ? -3.932 17.110 -0.272 1.00 89.56 133 LEU A CA 1
ATOM 1053 C C . LEU A 1 133 ? -4.390 15.770 0.335 1.00 89.56 133 LEU A C 1
ATOM 1055 O O . LEU A 1 133 ? -3.936 14.713 -0.097 1.00 89.56 133 LEU A O 1
ATOM 1059 N N . SER A 1 134 ? -5.331 15.811 1.281 1.00 86.75 134 SER A N 1
ATOM 1060 C CA . SER A 1 134 ? -5.967 14.644 1.914 1.00 86.75 134 SER A CA 1
ATOM 1061 C C . SER A 1 134 ? -6.614 13.691 0.899 1.00 86.75 134 SER A C 1
ATOM 1063 O O . SER A 1 134 ? -6.533 12.477 1.068 1.00 86.75 134 SER A O 1
ATOM 1065 N N . SER A 1 135 ? -7.203 14.236 -0.171 1.00 88.25 135 SER A N 1
ATOM 1066 C CA . SER A 1 135 ? -7.844 13.484 -1.259 1.00 88.25 135 SER A CA 1
ATOM 1067 C C . SER A 1 135 ? -6.849 13.045 -2.337 1.00 88.25 135 SER A C 1
ATOM 1069 O O . SER A 1 135 ? -7.057 12.040 -3.013 1.00 88.25 135 SER A O 1
ATOM 1071 N N . TYR A 1 136 ? -5.740 13.772 -2.487 1.00 92.44 136 TYR A N 1
ATOM 1072 C CA . TYR A 1 136 ? -4.681 13.463 -3.446 1.00 92.44 136 TYR A CA 1
ATOM 1073 C C . TYR A 1 136 ? -3.759 12.324 -2.983 1.00 92.44 136 TYR A C 1
ATOM 1075 O O . TYR A 1 136 ? -3.396 11.459 -3.780 1.00 92.44 136 TYR A O 1
ATOM 1083 N N . LEU A 1 137 ? -3.385 12.286 -1.699 1.00 92.31 137 LEU A N 1
ATOM 1084 C CA . LEU A 1 137 ? -2.455 11.281 -1.161 1.00 92.31 137 LEU A CA 1
ATOM 1085 C C . LEU A 1 137 ? -2.919 9.819 -1.361 1.00 92.31 137 LEU A C 1
ATOM 1087 O O . LEU A 1 137 ? -2.078 8.998 -1.734 1.00 92.31 137 LEU A O 1
ATOM 1091 N N . PRO A 1 138 ? -4.210 9.461 -1.196 1.00 90.38 138 PRO A N 1
ATOM 1092 C CA . PRO A 1 138 ? -4.700 8.109 -1.475 1.00 90.38 138 PRO A CA 1
ATOM 1093 C C . PRO A 1 138 ? -4.488 7.631 -2.919 1.00 90.38 138 PRO A C 1
ATOM 1095 O O . PRO A 1 138 ? -4.401 6.427 -3.152 1.00 90.38 138 PRO A O 1
ATOM 1098 N N . LEU A 1 139 ? -4.329 8.535 -3.896 1.00 93.69 139 LEU A N 1
ATOM 1099 C CA . LEU A 1 139 ? -4.062 8.157 -5.293 1.00 93.69 139 LEU A CA 1
ATOM 1100 C C . LEU A 1 139 ? -2.720 7.429 -5.467 1.00 93.69 139 LEU A C 1
ATOM 1102 O O . LEU A 1 139 ? -2.521 6.727 -6.460 1.00 93.69 139 LEU A O 1
ATOM 1106 N N . TYR A 1 140 ? -1.805 7.576 -4.507 1.00 95.25 140 TYR A N 1
ATOM 1107 C CA . TYR A 1 140 ? -0.519 6.884 -4.485 1.00 95.25 140 TYR A CA 1
ATOM 1108 C C . TYR A 1 140 ? -0.629 5.451 -3.960 1.00 95.25 140 TYR A C 1
ATOM 1110 O O . TYR A 1 140 ? 0.214 4.626 -4.317 1.00 95.25 140 TYR A O 1
ATOM 1118 N N . SER A 1 141 ? -1.638 5.145 -3.132 1.00 92.25 141 SER A N 1
ATOM 1119 C CA . SER A 1 141 ? -1.742 3.868 -2.415 1.00 92.25 141 SER A CA 1
ATOM 1120 C C . SER A 1 141 ? -1.667 2.652 -3.342 1.00 92.25 141 SER A C 1
ATOM 1122 O O . SER A 1 141 ? -0.794 1.828 -3.101 1.00 92.25 141 SER A O 1
ATOM 1124 N N . PRO A 1 142 ? -2.405 2.553 -4.470 1.00 94.56 142 PRO A N 1
ATOM 1125 C CA . PRO A 1 142 ? -2.319 1.372 -5.336 1.00 94.56 142 PRO A CA 1
ATOM 1126 C C . PRO A 1 142 ? -0.907 1.107 -5.882 1.00 94.56 142 PRO A C 1
ATOM 1128 O O . PRO A 1 142 ? -0.448 -0.035 -5.936 1.00 94.56 142 PRO A O 1
ATOM 1131 N N . ALA A 1 143 ? -0.197 2.168 -6.280 1.00 96.44 143 ALA A N 1
ATOM 1132 C CA . ALA A 1 143 ? 1.163 2.059 -6.793 1.00 96.44 143 ALA A CA 1
ATOM 1133 C C . ALA A 1 143 ? 2.156 1.707 -5.678 1.00 96.44 143 ALA A C 1
ATOM 1135 O O . ALA A 1 143 ? 3.024 0.854 -5.868 1.00 96.44 143 ALA A O 1
ATOM 1136 N N . MET A 1 144 ? 2.028 2.352 -4.518 1.00 94.62 144 MET A N 1
ATOM 1137 C CA . MET A 1 144 ? 2.888 2.093 -3.369 1.00 94.62 144 MET A CA 1
ATOM 1138 C C . MET A 1 144 ? 2.670 0.686 -2.827 1.00 94.62 144 MET A C 1
ATOM 1140 O O . MET A 1 144 ? 3.641 -0.051 -2.714 1.00 94.62 144 MET A O 1
ATOM 1144 N N . ASP A 1 145 ? 1.430 0.266 -2.600 1.00 92.75 145 ASP A N 1
ATOM 1145 C CA . ASP A 1 145 ? 1.097 -1.075 -2.124 1.00 92.75 145 ASP A CA 1
ATOM 1146 C C . ASP A 1 145 ? 1.707 -2.141 -3.037 1.00 92.75 145 ASP A C 1
ATOM 1148 O O . ASP A 1 145 ? 2.358 -3.064 -2.553 1.00 92.75 145 ASP A O 1
ATOM 1152 N N . TRP A 1 146 ? 1.624 -1.969 -4.362 1.00 94.56 146 TRP A N 1
ATOM 1153 C CA . TRP A 1 146 ? 2.261 -2.889 -5.305 1.00 94.56 146 TRP A CA 1
ATOM 1154 C C . TRP A 1 146 ? 3.793 -2.912 -5.188 1.00 94.56 146 TRP A C 1
ATOM 1156 O O . TRP A 1 146 ? 4.404 -3.984 -5.183 1.00 94.56 146 TRP A O 1
ATOM 1166 N N . ILE A 1 147 ? 4.441 -1.745 -5.084 1.00 95.81 147 ILE A N 1
ATOM 1167 C CA . ILE A 1 147 ? 5.898 -1.659 -4.886 1.00 95.81 147 ILE A CA 1
ATOM 1168 C C . ILE A 1 147 ? 6.290 -2.355 -3.580 1.00 95.81 147 ILE A C 1
ATOM 1170 O O . ILE A 1 147 ? 7.215 -3.169 -3.581 1.00 95.81 147 ILE A O 1
ATOM 1174 N N . PHE A 1 148 ? 5.579 -2.065 -2.489 1.00 95.38 148 PHE A N 1
ATOM 1175 C CA . PHE A 1 148 ? 5.838 -2.639 -1.175 1.00 95.38 148 PHE A CA 1
ATOM 1176 C C . PHE A 1 148 ? 5.589 -4.156 -1.156 1.00 95.38 148 PHE A C 1
ATOM 1178 O O . PHE A 1 148 ? 6.366 -4.885 -0.547 1.00 95.38 148 PHE A O 1
ATOM 1185 N N . GLN A 1 149 ? 4.578 -4.654 -1.870 1.00 93.81 149 GLN A N 1
ATOM 1186 C CA . GLN A 1 149 ? 4.330 -6.091 -2.025 1.00 93.81 149 GLN A CA 1
ATOM 1187 C C . GLN A 1 149 ? 5.462 -6.775 -2.799 1.00 93.81 149 GLN A C 1
ATOM 1189 O O . GLN A 1 149 ? 5.935 -7.840 -2.405 1.00 93.81 149 GLN A O 1
ATOM 1194 N N . CYS A 1 150 ? 5.953 -6.155 -3.879 1.00 93.19 150 CYS A N 1
ATOM 1195 C CA . CYS A 1 150 ? 7.064 -6.702 -4.661 1.00 93.19 150 CYS A CA 1
ATOM 1196 C C . CYS A 1 150 ? 8.344 -6.836 -3.825 1.00 93.19 150 CYS A C 1
ATOM 1198 O O . CYS A 1 150 ? 9.048 -7.842 -3.935 1.00 93.19 150 CYS A O 1
ATOM 1200 N N . ILE A 1 151 ? 8.652 -5.834 -2.995 1.00 91.94 151 ILE A N 1
ATOM 1201 C CA . ILE A 1 151 ? 9.848 -5.857 -2.142 1.00 91.94 151 ILE A CA 1
ATOM 1202 C C . ILE A 1 151 ? 9.671 -6.750 -0.912 1.00 91.94 151 ILE A C 1
ATOM 1204 O O . ILE A 1 151 ? 10.659 -7.323 -0.466 1.00 91.94 151 ILE A O 1
ATOM 1208 N N . SER A 1 152 ? 8.453 -6.897 -0.376 1.00 92.81 152 SER A N 1
ATOM 1209 C CA . SER A 1 152 ? 8.188 -7.717 0.814 1.00 92.81 152 SER A CA 1
ATOM 1210 C C . SER A 1 152 ? 8.067 -9.210 0.500 1.00 92.81 152 SER A C 1
ATOM 1212 O O . SER A 1 152 ? 8.324 -10.050 1.369 1.00 92.81 152 SER A O 1
ATOM 1214 N N . TYR A 1 153 ? 7.714 -9.562 -0.741 1.00 91.38 153 TYR A N 1
ATOM 1215 C CA . TYR A 1 153 ? 7.529 -10.942 -1.179 1.00 91.38 153 TYR A CA 1
ATOM 1216 C C . TYR A 1 153 ? 8.783 -11.783 -0.914 1.00 91.38 153 TYR A C 1
ATOM 1218 O O . TYR A 1 153 ? 9.833 -11.538 -1.504 1.00 91.38 153 TYR A O 1
ATOM 1226 N N . HIS A 1 154 ? 8.696 -12.782 -0.029 1.00 89.19 154 HIS A N 1
ATOM 1227 C CA . HIS A 1 154 ? 9.832 -13.585 0.461 1.00 89.19 154 HIS A CA 1
ATOM 1228 C C . HIS A 1 154 ? 11.063 -12.754 0.878 1.00 89.19 154 HIS A C 1
ATOM 1230 O O . HIS A 1 154 ? 12.202 -13.158 0.625 1.00 89.19 154 HIS A O 1
ATOM 1236 N N . ALA A 1 155 ? 10.854 -11.565 1.441 1.00 91.44 155 ALA A N 1
ATOM 1237 C CA . ALA A 1 155 ? 11.929 -10.785 2.033 1.00 91.44 155 ALA A CA 1
ATOM 1238 C C . ALA A 1 155 ? 12.296 -11.340 3.416 1.00 91.44 155 ALA A C 1
ATOM 1240 O O . ALA A 1 155 ? 11.403 -11.724 4.180 1.00 91.44 155 ALA A O 1
ATOM 1241 N N . PRO A 1 156 ? 13.593 -11.373 3.765 1.00 92.75 156 PRO A N 1
ATOM 1242 C CA . PRO A 1 156 ? 14.007 -11.687 5.122 1.00 92.75 156 PRO A CA 1
ATOM 1243 C C . PRO A 1 156 ? 13.591 -10.557 6.075 1.00 92.75 156 PRO A C 1
ATOM 1245 O O . PRO A 1 156 ? 13.485 -9.393 5.685 1.00 92.75 156 PRO A O 1
ATOM 1248 N N . GLU A 1 157 ? 13.345 -10.897 7.339 1.00 92.81 157 GLU A N 1
ATOM 1249 C CA . GLU A 1 157 ? 12.798 -9.952 8.320 1.00 92.81 157 GLU A CA 1
ATOM 1250 C C . GLU A 1 157 ? 13.698 -8.730 8.550 1.00 92.81 157 GLU A C 1
ATOM 1252 O O . GLU A 1 157 ? 13.192 -7.618 8.654 1.00 92.81 157 GLU A O 1
ATOM 1257 N N . ASN A 1 158 ? 15.023 -8.904 8.525 1.00 94.44 158 ASN A N 1
ATOM 1258 C CA . ASN A 1 158 ? 15.981 -7.801 8.645 1.00 94.44 158 ASN A CA 1
ATOM 1259 C C . ASN A 1 158 ? 15.802 -6.731 7.552 1.00 94.44 158 ASN A C 1
ATOM 1261 O O . ASN A 1 158 ? 15.909 -5.541 7.844 1.00 94.44 158 ASN A O 1
ATOM 1265 N N . LEU A 1 159 ? 15.489 -7.140 6.318 1.00 92.06 159 LEU A N 1
ATOM 1266 C CA . LEU A 1 159 ? 15.221 -6.221 5.215 1.00 92.06 159 LEU A CA 1
ATOM 1267 C C . LEU A 1 159 ? 13.901 -5.472 5.433 1.00 92.06 159 LEU A C 1
ATOM 1269 O O . LEU A 1 159 ? 13.848 -4.264 5.224 1.00 92.06 159 LEU A O 1
ATOM 1273 N N . LEU A 1 160 ? 12.853 -6.163 5.897 1.00 94.19 160 LEU A N 1
ATOM 1274 C CA . LEU A 1 160 ? 11.569 -5.531 6.228 1.00 94.19 160 LEU A CA 1
ATOM 1275 C C . LEU A 1 160 ? 11.729 -4.493 7.345 1.00 94.19 160 LEU A C 1
ATOM 1277 O O . LEU A 1 160 ? 11.213 -3.382 7.234 1.00 94.19 160 LEU A O 1
ATOM 1281 N N . THR A 1 161 ? 12.492 -4.822 8.391 1.00 94.38 161 THR A N 1
ATOM 1282 C CA . THR A 1 161 ? 12.826 -3.883 9.468 1.00 94.38 161 THR A CA 1
ATOM 1283 C C . THR A 1 161 ? 13.588 -2.674 8.935 1.00 94.38 161 THR A C 1
ATOM 1285 O O . THR A 1 161 ? 13.217 -1.544 9.241 1.00 94.38 161 THR A O 1
ATOM 1288 N N . GLU A 1 162 ? 14.604 -2.874 8.092 1.00 94.31 162 GLU A N 1
ATOM 1289 C CA . GLU A 1 162 ? 15.350 -1.768 7.487 1.00 94.31 162 GLU A CA 1
ATOM 1290 C C . GLU A 1 162 ? 14.444 -0.853 6.646 1.00 94.31 162 GLU A C 1
ATOM 1292 O O . GLU A 1 162 ? 14.519 0.374 6.752 1.00 94.31 162 GLU A O 1
ATOM 1297 N N . MET A 1 163 ? 13.570 -1.435 5.819 1.00 93.25 163 MET A N 1
ATOM 1298 C CA . MET A 1 163 ? 12.619 -0.688 4.992 1.00 93.25 163 MET A CA 1
ATOM 1299 C C . MET A 1 163 ? 11.659 0.138 5.852 1.00 93.25 163 MET A C 1
ATOM 1301 O O . MET A 1 163 ? 11.489 1.331 5.597 1.00 93.25 163 MET A O 1
ATOM 1305 N N . MET A 1 164 ? 11.092 -0.467 6.899 1.00 94.06 164 MET A N 1
ATOM 1306 C CA . MET A 1 164 ? 10.210 0.212 7.850 1.00 94.06 164 MET A CA 1
ATOM 1307 C C . MET A 1 164 ? 10.926 1.373 8.554 1.00 94.06 164 MET A C 1
ATOM 1309 O O . MET A 1 164 ? 10.397 2.482 8.593 1.00 94.06 164 MET A O 1
ATOM 1313 N N . GLU A 1 165 ? 12.151 1.165 9.043 1.00 93.12 165 GLU A N 1
ATOM 1314 C CA . GLU A 1 165 ? 12.941 2.207 9.712 1.00 93.12 165 GLU A CA 1
ATOM 1315 C C . GLU A 1 165 ? 13.276 3.379 8.784 1.00 93.12 165 GLU A C 1
ATOM 1317 O O . GLU A 1 165 ? 13.262 4.543 9.194 1.00 93.12 165 GLU A O 1
ATOM 1322 N N . ARG A 1 166 ? 13.544 3.107 7.503 1.00 93.44 166 ARG A N 1
ATOM 1323 C CA . ARG A 1 166 ? 13.737 4.168 6.507 1.00 93.44 166 ARG A CA 1
ATOM 1324 C C . ARG A 1 166 ? 12.444 4.945 6.256 1.00 93.44 166 ARG A C 1
ATOM 1326 O O . ARG A 1 166 ? 12.504 6.169 6.186 1.00 93.44 166 ARG A O 1
ATOM 1333 N N . CYS A 1 167 ? 11.293 4.274 6.166 1.00 93.12 167 CYS A N 1
ATOM 1334 C CA . CYS A 1 167 ? 9.992 4.940 6.052 1.00 93.12 167 CYS A CA 1
ATOM 1335 C C . CYS A 1 167 ? 9.686 5.812 7.277 1.00 93.12 167 CYS A C 1
ATOM 1337 O O . CYS A 1 167 ? 9.248 6.950 7.124 1.00 93.12 167 CYS A O 1
ATOM 1339 N N . LYS A 1 168 ? 9.977 5.311 8.482 1.00 90.31 168 LYS A N 1
ATOM 1340 C CA . LYS A 1 168 ? 9.759 6.017 9.751 1.00 90.31 168 LYS A CA 1
ATOM 1341 C C . LYS A 1 168 ? 10.521 7.341 9.829 1.00 90.31 168 LYS A C 1
ATOM 1343 O O . LYS A 1 168 ? 9.976 8.327 10.306 1.00 90.31 168 LYS A O 1
ATOM 1348 N N . LYS A 1 169 ? 11.756 7.388 9.323 1.00 90.38 169 LYS A N 1
ATOM 1349 C CA . LYS A 1 169 ? 12.615 8.589 9.354 1.00 90.38 169 LYS A CA 1
ATOM 1350 C C . LYS A 1 169 ? 12.173 9.713 8.414 1.00 90.38 169 LYS A C 1
ATOM 1352 O O . LYS A 1 169 ? 12.720 10.812 8.492 1.00 90.38 169 LYS A O 1
ATOM 1357 N N . LEU A 1 170 ? 11.236 9.453 7.504 1.00 89.12 170 LEU A N 1
ATOM 1358 C CA . LEU A 1 170 ? 10.733 10.465 6.581 1.00 89.12 170 LEU A CA 1
ATOM 1359 C C . LEU A 1 170 ? 9.608 11.279 7.231 1.00 89.12 170 LEU A C 1
ATOM 1361 O O . LEU A 1 170 ? 8.761 10.743 7.939 1.00 89.12 170 LEU A O 1
ATOM 1365 N N . GLY A 1 171 ? 9.582 12.585 6.965 1.00 85.12 171 GLY A N 1
ATOM 1366 C CA . GLY A 1 171 ? 8.448 13.433 7.336 1.00 85.12 171 GLY A CA 1
ATOM 1367 C C . GLY A 1 171 ? 7.203 13.083 6.517 1.00 85.12 171 GLY A C 1
ATOM 1368 O O . GLY A 1 171 ? 7.318 12.627 5.379 1.00 85.12 171 GLY A O 1
ATOM 1369 N N . ASN A 1 172 ? 6.015 13.310 7.087 1.00 85.94 172 ASN A N 1
ATOM 1370 C CA . ASN A 1 172 ? 4.722 12.987 6.461 1.00 85.94 172 ASN A CA 1
ATOM 1371 C C . ASN A 1 172 ? 4.629 11.525 5.974 1.00 85.94 172 ASN A C 1
ATOM 1373 O O . ASN A 1 172 ? 4.075 11.227 4.916 1.00 85.94 172 ASN A O 1
ATOM 1377 N N . ASN A 1 173 ? 5.185 10.602 6.757 1.00 89.81 173 ASN A N 1
ATOM 1378 C CA . ASN A 1 173 ? 5.289 9.178 6.436 1.00 89.81 173 ASN A CA 1
ATOM 1379 C C . ASN A 1 173 ? 3.978 8.390 6.568 1.00 89.81 173 ASN A C 1
ATOM 1381 O O . ASN A 1 173 ? 3.985 7.198 6.287 1.00 89.81 173 ASN A O 1
ATOM 1385 N N . ALA A 1 174 ? 2.862 9.013 6.947 1.00 92.56 174 ALA A N 1
ATOM 1386 C CA . ALA A 1 174 ? 1.571 8.348 7.120 1.00 92.56 174 ALA A CA 1
ATOM 1387 C C . ALA A 1 174 ? 1.196 7.461 5.911 1.00 92.56 174 ALA A C 1
ATOM 1389 O O . ALA A 1 174 ? 0.888 6.284 6.067 1.00 92.56 174 ALA A O 1
ATOM 1390 N N . LEU A 1 175 ? 1.356 7.975 4.689 1.00 92.12 175 LEU A N 1
ATOM 1391 C CA . LEU A 1 175 ? 1.130 7.209 3.457 1.00 92.12 175 LEU A CA 1
ATOM 1392 C C . LEU A 1 175 ? 2.070 5.987 3.319 1.00 92.12 175 LEU A C 1
ATOM 1394 O O . LEU A 1 175 ? 1.643 4.911 2.894 1.00 92.12 175 LEU A O 1
ATOM 1398 N N . LEU A 1 176 ? 3.342 6.128 3.712 1.00 94.25 176 LEU A N 1
ATOM 1399 C CA . LEU A 1 176 ? 4.310 5.023 3.733 1.00 94.25 176 LEU A CA 1
ATOM 1400 C C . LEU A 1 176 ? 3.922 3.975 4.776 1.00 94.25 176 LEU A C 1
ATOM 1402 O O . LEU A 1 176 ? 3.957 2.788 4.475 1.00 94.25 176 LEU A O 1
ATOM 1406 N N . LEU A 1 177 ? 3.525 4.405 5.976 1.00 94.50 177 LEU A N 1
ATOM 1407 C CA . LEU A 1 177 ? 3.081 3.513 7.047 1.00 94.50 177 LEU A CA 1
ATOM 1408 C C . LEU A 1 177 ? 1.850 2.709 6.623 1.00 94.50 177 LEU A C 1
ATOM 1410 O O . LEU A 1 177 ? 1.801 1.506 6.874 1.00 94.50 177 LEU A O 1
ATOM 1414 N N . ASN A 1 178 ? 0.898 3.335 5.923 1.00 94.50 178 ASN A N 1
ATOM 1415 C CA . ASN A 1 178 ? -0.244 2.617 5.359 1.00 94.50 178 ASN A CA 1
ATOM 1416 C C . ASN A 1 178 ? 0.195 1.522 4.378 1.00 94.50 178 ASN A C 1
ATOM 1418 O O . ASN A 1 178 ? -0.305 0.400 4.437 1.00 94.50 178 ASN A O 1
ATOM 1422 N N . SER A 1 179 ? 1.157 1.839 3.509 1.00 94.81 179 SER A N 1
ATOM 1423 C CA . SER A 1 179 ? 1.665 0.895 2.504 1.00 94.81 179 SER A CA 1
ATOM 1424 C C . SER A 1 179 ? 2.454 -0.252 3.146 1.00 94.81 179 SER A C 1
ATOM 1426 O O . SER A 1 179 ? 2.319 -1.402 2.739 1.00 94.81 179 SER A O 1
ATOM 1428 N N . VAL A 1 180 ? 3.223 0.030 4.208 1.00 95.88 180 VAL A N 1
ATOM 1429 C CA . VAL A 1 180 ? 3.886 -0.996 5.035 1.00 95.88 180 VAL A CA 1
ATOM 1430 C C . VAL A 1 180 ? 2.852 -1.965 5.605 1.00 95.88 180 VAL A C 1
ATOM 1432 O O . VAL A 1 180 ? 2.983 -3.170 5.408 1.00 95.88 180 VAL A O 1
ATOM 1435 N N . MET A 1 181 ? 1.811 -1.451 6.268 1.00 95.50 181 MET A N 1
ATOM 1436 C CA . MET A 1 181 ? 0.762 -2.288 6.864 1.00 95.50 181 MET A CA 1
ATOM 1437 C C . MET A 1 181 ? -0.033 -3.073 5.814 1.00 95.50 181 MET A C 1
ATOM 1439 O O . MET A 1 181 ? -0.499 -4.166 6.104 1.00 95.50 181 MET A O 1
ATOM 1443 N N . SER A 1 182 ? -0.180 -2.551 4.599 1.00 93.44 182 SER A N 1
ATOM 1444 C CA . SER A 1 182 ? -0.946 -3.221 3.538 1.00 93.44 182 SER A CA 1
ATOM 1445 C C . SER A 1 182 ? -0.159 -4.327 2.826 1.00 93.44 182 SER A C 1
ATOM 1447 O O . SER A 1 182 ? -0.751 -5.235 2.245 1.00 93.44 182 SER A O 1
ATOM 1449 N N . ALA A 1 183 ? 1.173 -4.257 2.838 1.00 93.88 183 ALA A N 1
ATOM 1450 C CA . ALA A 1 183 ? 2.025 -5.116 2.018 1.00 93.88 183 ALA A CA 1
ATOM 1451 C C . ALA A 1 183 ? 2.913 -6.087 2.802 1.00 93.88 183 ALA A C 1
ATOM 1453 O O . ALA A 1 183 ? 3.409 -7.065 2.232 1.00 93.88 183 ALA A O 1
ATOM 1454 N N . PHE A 1 184 ? 3.214 -5.796 4.066 1.00 95.25 184 PHE A N 1
ATOM 1455 C CA . PHE A 1 184 ? 4.048 -6.674 4.882 1.00 95.25 184 PHE A CA 1
ATOM 1456 C C . PHE A 1 184 ? 3.199 -7.795 5.483 1.00 95.25 184 PHE A C 1
ATOM 1458 O O . PHE A 1 184 ? 1.974 -7.735 5.515 1.00 95.25 184 PHE A O 1
ATOM 1465 N N . ARG A 1 185 ? 3.866 -8.859 5.938 1.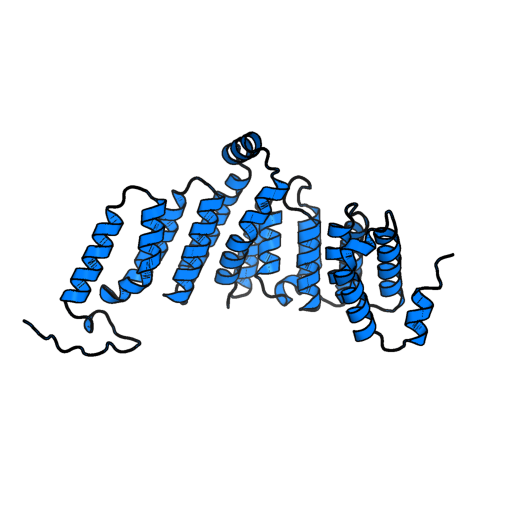00 95.31 185 ARG A N 1
ATOM 1466 C CA . ARG A 1 185 ? 3.188 -9.992 6.576 1.00 95.31 185 ARG A CA 1
ATOM 1467 C C . ARG A 1 185 ? 2.499 -9.537 7.864 1.00 95.31 185 ARG A C 1
ATOM 1469 O O . ARG A 1 185 ? 3.121 -8.829 8.659 1.00 95.31 185 ARG A O 1
ATOM 1476 N N . ALA A 1 186 ? 1.270 -9.992 8.096 1.00 96.38 186 ALA A N 1
ATOM 1477 C CA . ALA A 1 186 ? 0.475 -9.578 9.248 1.00 96.38 186 ALA A CA 1
ATOM 1478 C C . ALA A 1 186 ? 1.178 -9.865 10.584 1.00 96.38 186 ALA A C 1
ATOM 1480 O O . ALA A 1 186 ? 1.126 -9.039 11.487 1.00 96.38 186 ALA A O 1
ATOM 1481 N N . GLU A 1 187 ? 1.933 -10.963 10.695 1.00 96.19 187 GLU A N 1
ATOM 1482 C CA . GLU A 1 187 ? 2.681 -11.310 11.911 1.00 96.19 187 GLU A CA 1
ATOM 1483 C C . GLU A 1 187 ? 3.788 -10.291 12.222 1.00 96.19 187 GLU A C 1
ATOM 1485 O O . GLU A 1 187 ? 4.062 -9.989 13.385 1.00 96.19 187 GLU A O 1
ATOM 1490 N N . PHE A 1 188 ? 4.417 -9.723 11.188 1.00 96.25 188 PHE A N 1
ATOM 1491 C CA . PHE A 1 188 ? 5.431 -8.681 11.354 1.00 96.25 188 PHE A CA 1
ATOM 1492 C C . PHE A 1 188 ? 4.818 -7.400 11.936 1.00 96.25 188 PHE A C 1
ATOM 1494 O O . PHE A 1 188 ? 5.440 -6.757 12.784 1.00 96.25 188 PHE A O 1
ATOM 1501 N N . ILE A 1 189 ? 3.602 -7.057 11.498 1.00 97.31 189 ILE A N 1
ATOM 1502 C CA . ILE A 1 189 ? 2.851 -5.892 11.977 1.00 97.31 189 ILE A CA 1
ATOM 1503 C C . ILE A 1 189 ? 2.303 -6.148 13.386 1.00 97.31 189 ILE A C 1
ATOM 1505 O O . ILE A 1 189 ? 2.523 -5.336 14.282 1.00 97.31 189 ILE A O 1
ATOM 1509 N N . ALA A 1 190 ? 1.663 -7.300 13.609 1.00 97.12 190 ALA A N 1
ATOM 1510 C CA . ALA A 1 190 ? 1.016 -7.659 14.869 1.00 97.12 190 ALA A CA 1
ATOM 1511 C C . ALA A 1 190 ? 2.004 -7.704 16.046 1.00 97.12 190 ALA A C 1
ATOM 1513 O O . ALA A 1 190 ? 1.732 -7.152 17.114 1.00 97.12 190 ALA A O 1
ATOM 1514 N N . THR A 1 191 ? 3.201 -8.258 15.835 1.00 96.88 191 THR A N 1
ATOM 1515 C CA . THR A 1 191 ? 4.278 -8.277 16.845 1.00 96.88 191 THR A CA 1
ATOM 1516 C C . THR A 1 191 ? 4.807 -6.889 17.220 1.00 96.88 191 THR A C 1
ATOM 1518 O O . THR A 1 191 ? 5.445 -6.748 18.257 1.00 96.88 191 THR A O 1
ATOM 1521 N N . ARG A 1 192 ? 4.532 -5.861 16.406 1.00 96.50 192 ARG A N 1
ATOM 1522 C CA . ARG A 1 192 ? 5.006 -4.474 16.572 1.00 96.50 192 ARG A CA 1
ATOM 1523 C C . ARG A 1 192 ? 3.852 -3.475 16.674 1.00 96.50 192 ARG A C 1
ATOM 1525 O O . ARG A 1 192 ? 4.017 -2.287 16.409 1.00 96.50 192 ARG A O 1
ATOM 1532 N N . SER A 1 193 ? 2.664 -3.940 17.053 1.00 96.75 193 SER A N 1
ATOM 1533 C CA . SER A 1 193 ? 1.436 -3.132 17.036 1.00 96.75 193 SER A CA 1
ATOM 1534 C C . SER A 1 193 ? 1.540 -1.848 17.852 1.00 96.75 193 SER A C 1
ATOM 1536 O O . SER A 1 193 ? 1.068 -0.801 17.415 1.00 96.75 193 SER A O 1
ATOM 1538 N N . LEU A 1 194 ? 2.172 -1.907 19.029 1.00 96.69 194 LEU A N 1
ATOM 1539 C CA . LEU A 1 194 ? 2.369 -0.732 19.878 1.00 96.69 194 LEU A CA 1
ATOM 1540 C C . LEU A 1 194 ? 3.291 0.304 19.218 1.00 96.69 194 LEU A C 1
ATOM 1542 O O . LEU A 1 194 ? 2.992 1.498 19.279 1.00 96.69 194 LEU A O 1
ATOM 1546 N N . ASP A 1 195 ? 4.338 -0.141 18.518 1.00 95.19 195 ASP A N 1
ATOM 1547 C CA . ASP A 1 195 ? 5.218 0.742 17.747 1.00 95.19 195 ASP A CA 1
ATOM 1548 C C . ASP A 1 195 ? 4.437 1.424 16.618 1.00 95.19 195 ASP A C 1
ATOM 1550 O O . ASP A 1 195 ? 4.538 2.640 16.443 1.00 95.19 195 ASP A O 1
ATOM 1554 N N . PHE A 1 196 ? 3.600 0.673 15.889 1.00 96.06 196 PHE A N 1
ATOM 1555 C CA . PHE A 1 196 ? 2.721 1.239 14.860 1.00 96.06 196 PHE A CA 1
ATOM 1556 C C . PHE A 1 196 ? 1.739 2.254 15.438 1.00 96.06 196 PHE A C 1
ATOM 1558 O O . PHE A 1 196 ? 1.598 3.338 14.879 1.00 96.06 196 PHE A O 1
ATOM 1565 N N . ILE A 1 197 ? 1.114 1.972 16.581 1.00 95.81 197 ILE A N 1
ATOM 1566 C CA . ILE A 1 197 ? 0.231 2.933 17.255 1.00 95.81 197 ILE A CA 1
ATOM 1567 C C . ILE A 1 197 ? 0.983 4.218 17.617 1.00 95.81 197 ILE A C 1
ATOM 1569 O O . ILE A 1 197 ? 0.447 5.310 17.413 1.00 95.81 197 ILE A O 1
ATOM 1573 N N . GLY A 1 198 ? 2.211 4.108 18.135 1.00 93.75 198 GLY A N 1
ATOM 1574 C CA . GLY A 1 198 ? 3.073 5.260 18.407 1.00 93.75 198 GLY A CA 1
ATOM 1575 C C . GLY A 1 198 ? 3.315 6.091 17.146 1.00 93.75 198 GLY A C 1
ATOM 1576 O O . GLY A 1 198 ? 2.998 7.280 17.117 1.00 93.75 198 GLY A O 1
ATOM 1577 N N . MET A 1 199 ? 3.750 5.438 16.065 1.00 93.19 199 MET A N 1
ATOM 1578 C CA . MET A 1 199 ? 4.009 6.089 14.775 1.00 93.19 199 MET A CA 1
ATOM 1579 C C . MET A 1 199 ? 2.757 6.759 14.181 1.00 93.19 199 MET A C 1
ATOM 1581 O O . MET A 1 199 ? 2.830 7.879 13.678 1.00 93.19 199 MET A O 1
ATOM 1585 N N . ILE A 1 200 ? 1.587 6.118 14.264 1.00 94.12 200 ILE A N 1
ATOM 1586 C CA . ILE A 1 200 ? 0.321 6.672 13.751 1.00 94.12 200 ILE A CA 1
ATOM 1587 C C . ILE A 1 200 ? -0.078 7.938 14.522 1.00 94.12 200 ILE A C 1
ATOM 1589 O O . ILE A 1 200 ? -0.572 8.904 13.935 1.00 94.12 200 ILE A O 1
ATOM 1593 N N . LYS A 1 201 ? 0.140 7.967 15.841 1.00 90.50 201 LYS A N 1
ATOM 1594 C CA . LYS A 1 201 ? -0.177 9.140 16.668 1.00 90.50 201 LYS A CA 1
ATOM 1595 C C . LYS A 1 201 ? 0.703 10.341 16.339 1.00 90.50 201 LYS A C 1
ATOM 1597 O O . LYS A 1 201 ? 0.183 11.456 16.321 1.00 90.50 201 LYS A O 1
ATOM 1602 N N . GLU A 1 202 ? 1.977 10.098 16.040 1.00 89.38 202 GLU A N 1
ATOM 1603 C CA . GLU A 1 202 ? 2.965 11.112 15.648 1.00 89.38 202 GLU A CA 1
ATOM 1604 C C . GLU A 1 202 ? 2.716 11.702 14.248 1.00 89.38 202 GLU A C 1
ATOM 1606 O O . GLU A 1 202 ? 3.246 12.764 13.922 1.00 89.38 202 GLU A O 1
ATOM 1611 N N . CYS A 1 203 ? 1.887 11.060 13.416 1.00 87.50 203 CYS A N 1
ATOM 1612 C CA . CYS A 1 203 ? 1.543 11.584 12.095 1.00 87.50 203 CYS A CA 1
ATOM 1613 C C . CYS A 1 203 ? 0.782 12.924 12.180 1.00 87.50 203 CYS A C 1
ATOM 1615 O O . CYS A 1 203 ? -0.044 13.139 13.071 1.00 87.50 203 CYS A O 1
ATOM 1617 N N . SER A 1 204 ? 1.014 13.812 11.209 1.00 77.62 204 SER A N 1
ATOM 1618 C CA . SER A 1 204 ? 0.277 15.078 11.068 1.00 77.62 204 SER A CA 1
ATOM 1619 C C . SER A 1 204 ? -1.196 14.843 10.715 1.00 77.62 204 SER A C 1
ATOM 1621 O O . SER A 1 204 ? -1.513 13.927 9.959 1.00 77.62 204 SER A O 1
ATOM 1623 N N . GLU A 1 205 ? -2.096 15.690 11.222 1.00 69.56 205 GLU A N 1
ATOM 1624 C CA . GLU A 1 205 ? -3.523 15.677 10.856 1.00 69.56 205 GLU A CA 1
ATOM 1625 C C . GLU A 1 205 ? -3.791 16.266 9.463 1.00 69.56 205 GLU A C 1
ATOM 1627 O O . GLU A 1 205 ? -4.776 15.904 8.833 1.00 69.56 205 GLU A O 1
ATOM 1632 N N . ALA A 1 206 ? -2.894 17.116 8.948 1.00 69.31 206 ALA A N 1
ATOM 1633 C CA . ALA A 1 206 ? -3.004 17.709 7.610 1.00 69.31 206 ALA A CA 1
ATOM 1634 C C . ALA A 1 206 ? -2.547 16.764 6.475 1.00 69.31 206 ALA A C 1
ATOM 1636 O O . ALA A 1 206 ? -2.517 17.160 5.310 1.00 69.31 206 ALA A O 1
ATOM 1637 N N . GLY A 1 207 ? -2.117 15.546 6.820 1.00 81.31 207 GLY A N 1
ATOM 1638 C CA . GLY A 1 207 ? -1.590 14.552 5.887 1.00 81.31 207 GLY A CA 1
ATOM 1639 C C . GLY A 1 207 ? -2.591 13.446 5.551 1.00 81.31 207 GLY A C 1
ATOM 1640 O O . GLY A 1 207 ? -3.799 13.655 5.490 1.00 81.31 207 GLY A O 1
ATOM 1641 N N . PHE A 1 208 ? -2.067 12.242 5.320 1.00 86.00 208 PHE A N 1
ATOM 1642 C CA . PHE A 1 208 ? -2.886 11.060 5.053 1.00 86.00 208 PHE A CA 1
ATOM 1643 C C . PHE A 1 208 ? -3.804 10.745 6.257 1.00 86.00 208 PHE A C 1
ATOM 1645 O O . PHE A 1 208 ? -3.322 10.777 7.395 1.00 86.00 208 PHE A O 1
ATOM 1652 N N . PRO A 1 209 ? -5.095 10.422 6.043 1.00 89.19 209 PRO A N 1
ATOM 1653 C CA . PRO A 1 209 ? -6.057 10.277 7.134 1.00 89.19 209 PRO A CA 1
ATOM 1654 C C . PRO A 1 209 ? -5.672 9.204 8.164 1.00 89.19 209 PRO A C 1
ATOM 1656 O O . PRO A 1 209 ? -5.454 8.038 7.830 1.00 89.19 209 PRO A O 1
ATOM 1659 N N . LYS A 1 210 ? -5.645 9.577 9.453 1.00 90.94 210 LYS A N 1
ATOM 1660 C CA . LYS A 1 210 ? -5.281 8.658 10.550 1.00 90.94 210 LYS A CA 1
ATOM 1661 C C . LYS A 1 210 ? -6.243 7.478 10.694 1.00 90.94 210 LYS A C 1
ATOM 1663 O O . LYS A 1 210 ? -5.802 6.397 11.077 1.00 90.94 210 LYS A O 1
ATOM 1668 N N . HIS A 1 211 ? -7.530 7.664 10.392 1.00 91.69 211 HIS A N 1
ATOM 1669 C CA . HIS A 1 211 ? -8.518 6.587 10.483 1.00 91.69 211 HIS A CA 1
ATOM 1670 C C . HIS A 1 211 ? -8.150 5.422 9.545 1.00 91.69 211 HIS A C 1
ATOM 1672 O O . HIS A 1 211 ? -8.201 4.268 9.959 1.00 91.69 211 HIS A O 1
ATOM 1678 N N . LEU A 1 212 ? -7.636 5.708 8.340 1.00 92.75 212 LEU A N 1
ATOM 1679 C CA . LEU A 1 212 ? -7.172 4.678 7.404 1.00 92.75 212 LEU A CA 1
ATOM 1680 C C . LEU A 1 212 ? -6.005 3.870 7.982 1.00 92.75 212 LEU A C 1
ATOM 1682 O O . LEU A 1 212 ? -5.966 2.655 7.825 1.00 92.75 212 LEU A O 1
ATOM 1686 N N . LEU A 1 213 ? -5.095 4.515 8.717 1.00 95.06 213 LEU A N 1
ATOM 1687 C CA . LEU A 1 213 ? -3.983 3.827 9.376 1.00 95.06 213 LEU A CA 1
ATOM 1688 C C . LEU A 1 213 ? -4.460 2.896 10.492 1.00 95.06 213 LEU A C 1
ATOM 1690 O O . LEU A 1 213 ? -4.011 1.754 10.570 1.00 95.06 213 LEU A O 1
ATOM 1694 N N . PHE A 1 214 ? -5.384 3.358 11.339 1.00 96.31 214 PHE A N 1
ATOM 1695 C CA . PHE A 1 214 ? -5.967 2.513 12.384 1.00 96.31 214 PHE A CA 1
ATOM 1696 C C . PHE A 1 214 ? -6.781 1.362 11.799 1.00 96.31 214 PHE A C 1
ATOM 1698 O O . PHE A 1 214 ? -6.725 0.253 12.331 1.00 96.31 214 PHE A O 1
ATOM 1705 N N . ARG A 1 215 ? -7.489 1.589 10.690 1.00 96.12 215 ARG A N 1
ATOM 1706 C CA . ARG A 1 215 ? -8.182 0.534 9.950 1.00 96.12 215 ARG A CA 1
ATOM 1707 C C . ARG A 1 215 ? -7.199 -0.507 9.409 1.00 96.12 215 ARG A C 1
ATOM 1709 O O . ARG A 1 215 ? -7.384 -1.693 9.663 1.00 96.12 215 ARG A O 1
ATOM 1716 N N . SER A 1 216 ? -6.128 -0.079 8.738 1.00 96.25 216 SER A N 1
ATOM 1717 C CA . SER A 1 216 ? -5.074 -0.964 8.217 1.00 96.25 216 SER A CA 1
ATOM 1718 C C . SER A 1 216 ? -4.383 -1.771 9.320 1.00 96.25 216 SER A C 1
ATOM 1720 O O . SER A 1 216 ? -4.144 -2.967 9.150 1.00 96.25 216 SER A O 1
ATOM 1722 N N . LEU A 1 217 ? -4.115 -1.159 10.478 1.00 97.81 217 LEU A N 1
ATOM 1723 C CA . LEU A 1 217 ? -3.586 -1.872 11.641 1.00 97.81 217 LEU A CA 1
ATOM 1724 C C . LEU A 1 217 ? -4.572 -2.936 12.137 1.00 97.81 217 LEU A C 1
ATOM 1726 O O . LEU A 1 217 ? -4.188 -4.089 12.312 1.00 97.81 217 LEU A O 1
ATOM 1730 N N . GLY A 1 218 ? -5.845 -2.573 12.311 1.00 97.12 218 GLY A N 1
ATOM 1731 C CA . GLY A 1 218 ? -6.881 -3.510 12.744 1.00 97.12 218 GLY A CA 1
ATOM 1732 C C . GLY A 1 218 ? -7.020 -4.713 11.803 1.00 97.12 218 GLY A C 1
ATOM 1733 O O . GLY A 1 218 ? -7.171 -5.836 12.273 1.00 97.12 218 GLY A O 1
ATOM 1734 N N . LEU A 1 219 ? -6.904 -4.504 10.484 1.00 96.50 219 LEU A N 1
ATOM 1735 C CA . LEU A 1 219 ? -6.980 -5.585 9.495 1.00 96.50 219 LEU A CA 1
ATOM 1736 C C . LEU A 1 219 ? -5.826 -6.578 9.667 1.00 96.50 219 LEU A C 1
ATOM 1738 O O . LEU A 1 219 ? -6.037 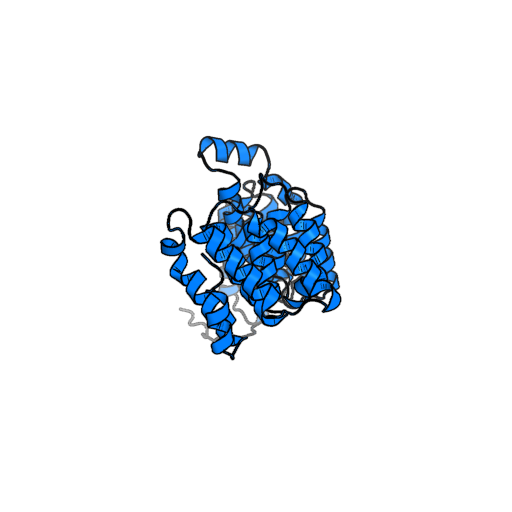-7.785 9.595 1.00 96.50 219 LEU A O 1
ATOM 1742 N N . ASN A 1 220 ? -4.618 -6.087 9.950 1.00 97.75 220 ASN A N 1
ATOM 1743 C CA . ASN A 1 220 ? -3.482 -6.956 10.256 1.00 97.75 220 ASN A CA 1
ATOM 1744 C C . ASN A 1 220 ? -3.704 -7.754 11.545 1.00 97.75 220 ASN A C 1
ATOM 1746 O O . ASN A 1 220 ? -3.374 -8.935 11.590 1.00 97.75 220 ASN A O 1
ATOM 1750 N N . LEU A 1 221 ? -4.307 -7.137 12.565 1.00 96.81 221 LEU A N 1
ATOM 1751 C CA . LEU A 1 221 ? -4.610 -7.803 13.836 1.00 96.81 221 LEU A CA 1
ATOM 1752 C C . LEU A 1 221 ? -5.749 -8.823 13.742 1.00 96.81 221 LEU A C 1
ATOM 1754 O O . LEU A 1 221 ? -5.825 -9.733 14.561 1.00 96.81 221 LEU A O 1
ATOM 1758 N N . ALA A 1 222 ? -6.622 -8.703 12.741 1.00 93.19 222 ALA A N 1
ATOM 1759 C CA . ALA A 1 222 ? -7.604 -9.737 12.428 1.00 93.19 222 ALA A CA 1
ATOM 1760 C C . ALA A 1 222 ? -6.932 -10.991 11.831 1.00 93.19 222 ALA A C 1
ATOM 1762 O O . ALA A 1 222 ? -7.361 -12.120 12.080 1.00 93.19 222 ALA A O 1
ATOM 1763 N N . LEU A 1 223 ? -5.850 -10.792 11.067 1.00 94.19 223 LEU A N 1
ATOM 1764 C CA . LEU A 1 223 ? -5.106 -11.855 10.387 1.00 94.19 223 LEU A CA 1
ATOM 1765 C C . LEU A 1 223 ? -4.048 -12.525 11.276 1.00 94.19 223 LEU A C 1
ATOM 1767 O O . LEU A 1 223 ? -3.805 -13.721 11.119 1.00 94.19 223 LEU A O 1
ATOM 1771 N N . ALA A 1 224 ? -3.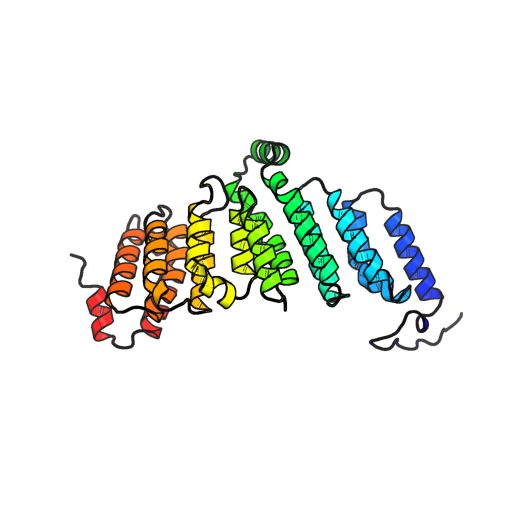426 -11.787 12.197 1.00 96.69 224 ALA A N 1
ATOM 1772 C CA . ALA A 1 224 ? -2.377 -12.291 13.078 1.00 96.69 224 ALA A CA 1
ATOM 1773 C C . ALA A 1 224 ? -2.491 -11.728 14.499 1.00 96.69 224 ALA A C 1
ATOM 1775 O O . ALA A 1 224 ? -2.717 -10.536 14.700 1.00 96.69 224 ALA A O 1
ATOM 1776 N N . ASP A 1 225 ? -2.258 -12.589 15.489 1.00 96.19 225 ASP A N 1
ATOM 1777 C CA . ASP A 1 225 ? -2.395 -12.218 16.894 1.00 96.19 225 ASP A CA 1
ATOM 1778 C C . ASP A 1 225 ? -1.161 -11.439 17.390 1.00 96.19 225 ASP A C 1
ATOM 1780 O O . ASP A 1 225 ? -0.027 -11.891 17.193 1.00 96.19 225 ASP A O 1
ATOM 1784 N N . PRO A 1 226 ? -1.339 -10.296 18.078 1.00 96.56 226 PRO A N 1
ATOM 1785 C CA . PRO A 1 226 ? -0.247 -9.624 18.773 1.00 96.56 226 PRO A CA 1
ATOM 1786 C C . PRO A 1 226 ? 0.115 -10.355 20.085 1.00 96.56 226 PRO A C 1
ATOM 1788 O O . PRO A 1 226 ? -0.657 -11.206 20.556 1.00 96.56 226 PRO A O 1
ATOM 1791 N N . PRO A 1 227 ? 1.256 -10.010 20.720 1.00 96.31 227 PRO A N 1
ATOM 1792 C CA . PRO A 1 227 ? 1.652 -10.562 22.015 1.00 96.31 227 PRO A CA 1
ATOM 1793 C C . PRO A 1 227 ? 0.552 -10.401 23.071 1.00 96.31 227 PRO A C 1
ATOM 1795 O O . PRO A 1 227 ? -0.048 -9.333 23.192 1.00 96.31 227 PRO A O 1
ATOM 1798 N N . GLU A 1 228 ? 0.287 -11.450 23.858 1.00 94.56 228 GLU A N 1
ATOM 1799 C CA . GLU A 1 228 ? -0.879 -11.478 24.757 1.00 94.56 228 GLU A CA 1
ATOM 1800 C C . GLU A 1 228 ? -0.885 -10.334 25.775 1.00 94.56 228 GLU A C 1
ATOM 1802 O O . GLU A 1 228 ? -1.935 -9.741 26.025 1.00 94.56 228 GLU A O 1
ATOM 1807 N N . GLY A 1 229 ? 0.293 -9.999 26.314 1.00 95.69 229 GLY A N 1
ATOM 1808 C CA . GLY A 1 229 ? 0.468 -8.914 27.281 1.00 95.69 229 GLY A CA 1
ATOM 1809 C C . GLY A 1 229 ? 0.139 -7.528 26.721 1.00 95.69 229 GLY A C 1
ATOM 1810 O O . GLY A 1 229 ? -0.301 -6.659 27.470 1.00 95.69 229 GLY A O 1
ATOM 1811 N N . ASP A 1 230 ? 0.258 -7.344 25.406 1.00 96.56 230 ASP A N 1
ATOM 1812 C CA . ASP A 1 230 ? 0.048 -6.050 24.755 1.00 96.56 230 ASP A CA 1
ATOM 1813 C C . ASP A 1 230 ? -1.410 -5.853 24.326 1.00 96.56 230 ASP A C 1
ATOM 1815 O O . ASP A 1 230 ? -1.834 -4.724 24.069 1.00 96.56 230 ASP A O 1
ATOM 1819 N N . ARG A 1 231 ? -2.206 -6.933 24.261 1.00 96.94 231 ARG A N 1
ATOM 1820 C CA . ARG A 1 231 ? -3.528 -6.932 23.617 1.00 96.94 231 ARG A CA 1
ATOM 1821 C C . ARG A 1 231 ? -4.438 -5.817 24.121 1.00 96.94 231 ARG A C 1
ATOM 1823 O O . ARG A 1 231 ? -5.002 -5.071 23.316 1.00 96.94 231 ARG A O 1
ATOM 1830 N N . LEU A 1 232 ? -4.574 -5.701 25.445 1.00 96.25 232 LEU A N 1
ATOM 1831 C CA . LEU A 1 232 ? -5.432 -4.706 26.097 1.00 96.25 232 LEU A CA 1
ATOM 1832 C C . LEU A 1 232 ? -4.936 -3.279 25.853 1.00 96.25 232 LEU A C 1
ATOM 1834 O O . LEU A 1 232 ? -5.737 -2.377 25.606 1.00 96.25 232 LEU A O 1
ATOM 1838 N N . GLN A 1 233 ? -3.621 -3.069 25.901 1.00 97.56 233 GLN A N 1
ATOM 1839 C CA . GLN A 1 233 ? -3.027 -1.764 25.635 1.00 97.56 233 GLN A CA 1
ATOM 1840 C C . GLN A 1 233 ? -3.251 -1.349 24.177 1.00 97.56 233 GLN A C 1
ATOM 1842 O O . GLN A 1 233 ? -3.640 -0.209 23.933 1.00 97.56 233 GLN A O 1
ATOM 1847 N N . ILE A 1 234 ? -3.089 -2.274 23.226 1.00 97.94 234 ILE A N 1
ATOM 1848 C CA . ILE A 1 234 ? -3.365 -2.055 21.800 1.00 97.94 234 ILE A CA 1
ATOM 1849 C C . ILE A 1 234 ? -4.812 -1.587 21.599 1.00 97.94 234 ILE A C 1
ATOM 1851 O O . ILE A 1 234 ? -5.027 -0.540 20.986 1.00 97.94 234 ILE A O 1
ATOM 1855 N N . LEU A 1 235 ? -5.792 -2.307 22.167 1.00 97.38 235 LEU A N 1
ATOM 1856 C CA . LEU A 1 235 ? -7.208 -1.931 22.069 1.00 97.38 235 LEU A CA 1
ATOM 1857 C C . LEU A 1 235 ? -7.450 -0.536 22.651 1.00 97.38 235 LEU A C 1
ATOM 1859 O O . LEU A 1 235 ? -8.023 0.320 21.983 1.00 97.38 235 LEU A O 1
ATOM 1863 N N . ASN A 1 236 ? -6.987 -0.287 23.876 1.00 96.69 236 ASN A N 1
ATOM 1864 C CA . ASN A 1 236 ? -7.211 0.985 24.556 1.00 96.69 236 ASN A CA 1
ATOM 1865 C C . ASN A 1 236 ? -6.597 2.163 23.793 1.00 96.69 236 ASN A C 1
ATOM 1867 O O . ASN A 1 236 ? -7.224 3.212 23.657 1.00 96.69 236 ASN A O 1
ATOM 1871 N N . GLU A 1 237 ? -5.368 2.016 23.300 1.00 97.00 237 GLU A N 1
ATOM 1872 C CA . GLU A 1 237 ? -4.677 3.095 22.603 1.00 97.00 237 GLU A CA 1
ATOM 1873 C C . GLU A 1 237 ? -5.257 3.384 21.215 1.00 97.00 237 GLU A C 1
ATOM 1875 O O . GLU A 1 237 ? -5.292 4.552 20.820 1.00 97.00 237 GLU A O 1
ATOM 1880 N N . ALA A 1 238 ? -5.744 2.366 20.502 1.00 96.62 238 ALA A N 1
ATOM 1881 C CA . ALA A 1 238 ? -6.458 2.558 19.244 1.00 96.62 238 ALA A CA 1
ATOM 1882 C C . ALA A 1 238 ? -7.853 3.157 19.466 1.00 96.62 238 ALA A C 1
ATOM 1884 O O . ALA A 1 238 ? -8.211 4.157 18.839 1.00 96.62 238 ALA A O 1
ATOM 1885 N N . TRP A 1 239 ? -8.620 2.613 20.417 1.00 96.19 239 TRP A N 1
ATOM 1886 C CA . TRP A 1 239 ? -9.998 3.040 20.664 1.00 96.19 239 TRP A CA 1
ATOM 1887 C C . TRP A 1 239 ? -10.088 4.490 21.152 1.00 96.19 239 TRP A C 1
ATOM 1889 O O . TRP A 1 239 ? -10.997 5.214 20.754 1.00 96.19 239 TRP A O 1
ATOM 1899 N N . LYS A 1 240 ? -9.091 4.969 21.916 1.00 94.88 240 LYS A N 1
ATOM 1900 C CA . LYS A 1 240 ? -8.945 6.390 22.302 1.00 94.88 240 LYS A CA 1
ATOM 1901 C C . LYS A 1 240 ? -8.943 7.357 21.115 1.00 94.88 240 LYS A C 1
ATOM 1903 O O . LYS A 1 240 ? -9.281 8.528 21.302 1.00 94.88 240 LYS A O 1
ATOM 1908 N N . VAL A 1 241 ? -8.492 6.908 19.944 1.00 93.88 241 VAL A N 1
ATOM 1909 C CA . VAL A 1 241 ? -8.480 7.711 18.716 1.00 93.88 241 VAL A CA 1
ATOM 1910 C C . VAL A 1 241 ? -9.751 7.470 17.910 1.00 93.88 241 VAL A C 1
ATOM 1912 O O . VAL A 1 241 ? -10.391 8.438 17.510 1.00 93.88 241 VAL A O 1
ATOM 1915 N N . ILE A 1 242 ? -10.150 6.207 17.728 1.00 95.56 242 ILE A N 1
ATOM 1916 C CA . ILE A 1 242 ? -11.324 5.825 16.925 1.00 95.56 242 ILE A CA 1
ATOM 1917 C C . ILE A 1 242 ? -12.606 6.471 17.470 1.00 95.56 242 ILE A C 1
ATOM 1919 O O . ILE A 1 242 ? -13.336 7.094 16.710 1.00 95.56 242 ILE A O 1
ATOM 1923 N N . THR A 1 243 ? -12.827 6.449 18.788 1.00 95.56 243 THR A N 1
ATOM 1924 C CA . THR A 1 243 ? -14.011 7.056 19.442 1.00 95.56 243 THR A CA 1
ATOM 1925 C C . THR A 1 243 ? -14.097 8.587 19.303 1.00 95.56 243 THR A C 1
ATOM 1927 O O . THR A 1 243 ? -15.078 9.207 19.692 1.00 95.56 243 THR A O 1
ATOM 1930 N N . LYS A 1 244 ? -13.049 9.246 18.789 1.00 94.94 244 LYS A N 1
ATOM 1931 C CA . LYS A 1 244 ? -13.040 10.699 18.548 1.00 94.94 244 LYS A CA 1
ATOM 1932 C C . LYS A 1 244 ? -13.349 11.059 17.094 1.00 94.94 244 LYS A C 1
ATOM 1934 O O . LYS A 1 244 ? -13.386 12.249 16.770 1.00 94.94 244 LYS A O 1
ATOM 1939 N N . LEU A 1 245 ? -13.528 10.069 16.218 1.00 93.75 245 LEU A N 1
ATOM 1940 C CA . LEU A 1 245 ? -13.867 10.295 14.817 1.00 93.75 245 LEU A CA 1
ATOM 1941 C C . LEU A 1 245 ? -15.285 10.866 14.719 1.00 93.75 245 LEU A C 1
ATOM 1943 O O . LEU A 1 245 ? -16.241 10.287 15.221 1.00 93.75 245 LEU A O 1
ATOM 1947 N N . LYS A 1 246 ? -15.400 12.038 14.088 1.00 92.88 246 LYS A N 1
ATOM 1948 C CA . LYS A 1 246 ? -16.675 12.761 13.953 1.00 92.88 246 LYS A CA 1
ATOM 1949 C C . LYS A 1 246 ? -17.481 12.323 12.739 1.00 92.88 246 LYS A C 1
ATOM 1951 O O . LYS A 1 246 ? -18.698 12.433 12.757 1.00 92.88 246 LYS A O 1
ATOM 1956 N N . ASN A 1 247 ? -16.796 11.902 11.677 1.00 94.00 247 ASN A N 1
ATOM 1957 C CA . ASN A 1 247 ? -17.445 11.396 10.480 1.00 94.00 247 ASN A CA 1
ATOM 1958 C C . ASN A 1 247 ? -17.936 9.961 10.767 1.00 94.00 247 ASN A C 1
ATOM 1960 O O . ASN A 1 247 ? -17.100 9.114 11.098 1.00 94.00 247 ASN A O 1
ATOM 1964 N N . PRO A 1 248 ? -19.250 9.677 10.665 1.00 95.50 248 PRO A N 1
ATOM 1965 C CA . PRO A 1 248 ? -19.788 8.350 10.962 1.00 95.50 248 PRO A CA 1
ATOM 1966 C C . PRO A 1 248 ? -19.222 7.244 10.065 1.00 95.50 248 PRO A C 1
ATOM 1968 O O . PRO A 1 248 ? -18.997 6.136 10.545 1.00 95.50 248 PRO A O 1
ATOM 1971 N N . GLN A 1 249 ? -18.934 7.553 8.797 1.00 95.25 249 GLN A N 1
ATOM 1972 C CA . GLN A 1 249 ? -18.370 6.603 7.840 1.00 95.25 249 GLN A CA 1
ATOM 1973 C C . GLN A 1 249 ? -16.929 6.227 8.214 1.00 95.25 249 GLN A C 1
ATOM 1975 O O . GLN A 1 249 ? -16.612 5.048 8.365 1.00 95.25 249 GLN A O 1
ATOM 1980 N N . ASP A 1 250 ? -16.076 7.222 8.480 1.00 94.94 250 ASP A N 1
ATOM 1981 C CA . ASP A 1 250 ? -14.696 6.982 8.929 1.00 94.94 250 ASP A CA 1
ATOM 1982 C C . ASP A 1 250 ? -14.660 6.182 10.243 1.00 94.94 250 ASP A C 1
ATOM 1984 O O . ASP A 1 250 ? -13.794 5.323 10.447 1.00 94.94 250 ASP A O 1
ATOM 1988 N N . TYR A 1 251 ? -15.598 6.483 11.152 1.00 97.38 251 TYR A N 1
ATOM 1989 C CA . TYR A 1 251 ? -15.750 5.787 12.425 1.00 97.38 251 TYR A CA 1
ATOM 1990 C C . TYR A 1 251 ? -16.122 4.319 12.214 1.00 97.38 251 TYR A C 1
ATOM 1992 O O . TYR A 1 251 ? -15.418 3.436 12.714 1.00 97.38 251 TYR A O 1
ATOM 2000 N N . ILE A 1 252 ? -17.205 4.046 11.477 1.00 97.44 252 ILE A N 1
ATOM 2001 C CA . ILE A 1 252 ? -17.732 2.687 11.344 1.00 97.44 252 ILE A CA 1
ATOM 2002 C C . ILE A 1 252 ? -16.779 1.785 10.561 1.00 97.44 252 ILE A C 1
ATOM 2004 O O . ILE A 1 252 ? -16.613 0.625 10.932 1.00 97.44 252 ILE A O 1
ATOM 2008 N N . ASP A 1 253 ? -16.070 2.323 9.565 1.00 95.88 253 ASP A N 1
ATOM 2009 C CA . ASP A 1 253 ? -15.075 1.574 8.794 1.00 95.88 253 ASP A CA 1
ATOM 2010 C C . ASP A 1 253 ? -13.879 1.135 9.657 1.00 95.88 253 ASP A C 1
ATOM 2012 O O . ASP A 1 253 ? -13.248 0.111 9.376 1.00 95.88 253 ASP A O 1
ATOM 2016 N N . CYS A 1 254 ? -13.564 1.876 10.726 1.00 97.25 254 CYS A N 1
ATOM 2017 C CA . CYS A 1 254 ? -12.594 1.451 11.736 1.00 97.25 254 CYS A CA 1
ATOM 2018 C C . CYS A 1 254 ? -13.225 0.484 12.742 1.00 97.25 254 CYS A C 1
ATOM 2020 O O . CYS A 1 254 ? -12.656 -0.573 13.026 1.00 97.25 254 CYS A O 1
ATOM 2022 N N . ALA A 1 255 ? -14.390 0.836 13.288 1.00 97.19 255 ALA A N 1
ATOM 2023 C CA . ALA A 1 255 ? -15.069 0.057 14.316 1.00 97.19 255 ALA A CA 1
ATOM 2024 C C . ALA A 1 255 ? -15.400 -1.363 13.835 1.00 97.19 255 ALA A C 1
ATOM 2026 O O . ALA A 1 255 ? -15.242 -2.308 14.602 1.00 97.19 255 ALA A O 1
ATOM 2027 N N . GLU A 1 256 ? -15.766 -1.541 12.562 1.00 96.31 256 GLU A N 1
ATOM 2028 C CA . GLU A 1 256 ? -16.022 -2.851 11.953 1.00 96.31 256 GLU A CA 1
ATOM 2029 C C . GLU A 1 256 ? -14.826 -3.799 12.074 1.00 96.31 256 GLU A C 1
ATOM 2031 O O . GLU A 1 256 ? -14.966 -4.983 12.402 1.00 96.31 256 GLU A O 1
ATOM 2036 N N . VAL A 1 257 ? -13.635 -3.282 11.792 1.00 96.19 257 VAL A N 1
ATOM 2037 C CA . VAL A 1 257 ? -12.395 -4.052 11.819 1.00 96.19 257 VAL A CA 1
ATOM 2038 C C . VAL A 1 257 ? -11.974 -4.322 13.262 1.00 96.19 257 VAL A C 1
ATOM 2040 O O . VAL A 1 257 ? -11.672 -5.456 13.626 1.00 96.19 257 VAL A O 1
ATOM 2043 N N . TRP A 1 258 ? -12.009 -3.297 14.112 1.00 97.12 258 TRP A N 1
ATOM 2044 C CA . TRP A 1 258 ? -11.593 -3.408 15.509 1.00 97.12 258 TRP A CA 1
ATOM 2045 C C . TRP A 1 258 ? -12.554 -4.234 16.368 1.00 97.12 258 TRP A C 1
ATOM 2047 O O . TRP A 1 258 ? -12.106 -4.882 17.311 1.00 97.12 258 TRP A O 1
ATOM 2057 N N . ALA A 1 259 ? -13.838 -4.304 16.010 1.00 95.00 259 ALA A N 1
ATOM 2058 C CA . ALA A 1 259 ? -14.795 -5.196 16.656 1.00 95.00 259 ALA A CA 1
ATOM 2059 C C . ALA A 1 259 ? -14.373 -6.668 16.544 1.00 95.00 259 ALA A C 1
ATOM 2061 O O . ALA A 1 259 ? -14.568 -7.426 17.491 1.00 95.00 259 ALA A O 1
ATOM 2062 N N . GLU A 1 260 ? -13.754 -7.073 15.430 1.00 93.69 260 GLU A N 1
ATOM 2063 C CA . GLU A 1 260 ? -13.225 -8.432 15.255 1.00 93.69 260 GLU A CA 1
ATOM 2064 C C . GLU A 1 260 ? -12.125 -8.737 16.268 1.00 93.69 260 GLU A C 1
ATOM 2066 O O . GLU A 1 260 ? -12.190 -9.727 16.995 1.00 93.69 260 GLU A O 1
ATOM 2071 N N . TYR A 1 261 ? -11.159 -7.824 16.369 1.00 95.56 261 TYR A N 1
ATOM 2072 C CA . TYR A 1 261 ? -10.068 -7.907 17.329 1.00 95.56 261 TYR A CA 1
ATOM 2073 C C . TYR A 1 261 ? -10.591 -7.965 18.772 1.00 95.56 261 TYR A C 1
ATOM 2075 O O . TYR A 1 261 ? -10.142 -8.792 19.570 1.00 95.56 261 TYR A O 1
ATOM 2083 N N . THR A 1 262 ? -11.591 -7.140 19.108 1.00 95.12 262 THR A N 1
ATOM 2084 C CA . THR A 1 262 ? -12.224 -7.170 20.430 1.00 95.12 262 THR A CA 1
ATOM 2085 C C . THR A 1 262 ? -12.913 -8.512 20.695 1.00 95.12 262 THR A C 1
ATOM 2087 O O . THR A 1 262 ? -12.726 -9.094 21.762 1.00 95.12 262 THR A O 1
ATOM 2090 N N . CYS A 1 263 ? -13.667 -9.036 19.725 1.00 93.31 263 CYS A N 1
ATOM 2091 C CA . CYS A 1 263 ? -14.388 -10.301 19.872 1.00 93.31 263 CYS A CA 1
ATOM 2092 C C . CYS A 1 263 ? -13.456 -11.510 20.014 1.00 93.31 263 CYS A C 1
ATOM 2094 O O . CYS A 1 263 ? -13.772 -12.440 20.750 1.00 93.31 263 CYS A O 1
ATOM 2096 N N . ARG A 1 264 ? -12.314 -11.499 19.321 1.00 93.31 264 ARG A N 1
ATOM 2097 C CA . ARG A 1 264 ? -11.354 -12.608 19.312 1.00 93.31 264 ARG A CA 1
ATOM 2098 C C . ARG A 1 264 ? -10.561 -12.733 20.616 1.00 93.31 264 ARG A C 1
ATOM 2100 O O . ARG A 1 264 ? -10.189 -13.841 20.993 1.00 93.31 264 ARG A O 1
ATOM 2107 N N . HIS A 1 265 ? -10.285 -11.617 21.293 1.00 93.94 265 HIS A N 1
ATOM 2108 C CA . HIS A 1 265 ? -9.313 -11.583 22.394 1.00 93.94 265 HIS A CA 1
ATOM 2109 C C . HIS A 1 265 ? -9.867 -11.198 23.760 1.00 93.94 265 HIS A C 1
ATOM 2111 O O . HIS A 1 265 ? -9.170 -11.386 24.758 1.00 93.94 265 HIS A O 1
ATOM 2117 N N . PHE A 1 266 ? -11.074 -10.643 23.826 1.00 94.12 266 PHE A N 1
ATOM 2118 C CA . PHE A 1 266 ? -11.604 -10.085 25.064 1.00 94.12 266 PHE A CA 1
ATOM 2119 C C . PHE A 1 266 ? -12.930 -10.705 25.465 1.00 94.12 266 PHE A C 1
ATOM 2121 O O . PHE A 1 266 ? -13.539 -11.507 24.759 1.00 94.12 266 PHE A O 1
ATOM 2128 N N . THR A 1 267 ? -13.364 -10.337 26.665 1.00 90.25 267 THR A N 1
ATOM 2129 C CA . THR A 1 267 ? -14.600 -10.844 27.227 1.00 90.25 267 THR A CA 1
ATOM 2130 C C . THR A 1 267 ? -15.792 -10.025 26.744 1.00 90.25 267 THR A C 1
ATOM 2132 O O . THR A 1 267 ? -15.677 -8.980 26.099 1.00 90.25 267 THR A O 1
ATOM 2135 N N . LYS A 1 268 ? -16.977 -10.481 27.149 1.00 86.62 268 LYS A N 1
ATOM 2136 C CA . LYS A 1 268 ? -18.253 -9.798 26.922 1.00 86.62 268 LYS A CA 1
ATOM 2137 C C . LYS A 1 268 ? -18.228 -8.331 27.367 1.00 86.62 268 LYS A C 1
ATOM 2139 O O . LYS A 1 268 ? -18.898 -7.503 26.765 1.00 86.62 268 LYS A O 1
ATOM 2144 N N . ARG A 1 269 ? -17.454 -7.990 28.403 1.00 90.19 269 ARG A N 1
ATOM 2145 C CA . ARG A 1 269 ? -17.372 -6.620 28.924 1.00 90.19 269 ARG A CA 1
ATOM 2146 C C . ARG A 1 269 ? -16.813 -5.646 27.885 1.00 90.19 269 ARG A C 1
ATOM 2148 O O . ARG A 1 269 ? -17.418 -4.602 27.639 1.00 90.19 269 ARG A O 1
ATOM 2155 N N . GLU A 1 270 ? -15.670 -5.970 27.288 1.00 92.88 270 GLU A N 1
ATOM 2156 C CA . GLU A 1 270 ? -15.012 -5.104 26.306 1.00 92.88 270 GLU A CA 1
ATOM 2157 C C . GLU A 1 270 ? -15.822 -5.032 25.008 1.00 92.88 270 GLU A C 1
ATOM 2159 O O . GLU A 1 270 ? -16.015 -3.943 24.468 1.00 92.88 270 GLU A O 1
ATOM 2164 N N . VAL A 1 271 ? -16.379 -6.163 24.560 1.00 92.62 271 VAL A N 1
ATOM 2165 C CA . VAL A 1 271 ? -17.253 -6.216 23.377 1.00 92.62 271 VAL A CA 1
ATOM 2166 C C . VAL A 1 271 ? -18.487 -5.334 23.567 1.00 92.62 271 VAL A C 1
ATOM 2168 O O . VAL A 1 271 ? -18.786 -4.514 22.704 1.00 92.62 271 VAL A O 1
ATOM 2171 N N . ASN A 1 272 ? -19.159 -5.415 24.719 1.00 89.88 272 ASN A N 1
ATOM 2172 C CA . ASN A 1 272 ? -20.317 -4.566 25.011 1.00 89.88 272 ASN A CA 1
ATOM 2173 C C . ASN A 1 272 ? -19.951 -3.081 25.051 1.00 89.88 272 ASN A C 1
ATOM 2175 O O . ASN A 1 272 ? -20.735 -2.246 24.611 1.00 89.88 272 ASN A O 1
ATOM 2179 N N . THR A 1 273 ? -18.759 -2.748 25.550 1.00 93.50 273 THR A N 1
ATOM 2180 C CA . THR A 1 273 ? -18.271 -1.363 25.575 1.00 93.50 273 THR A CA 1
ATOM 2181 C C . THR A 1 273 ? -18.102 -0.818 24.155 1.00 93.50 273 THR A C 1
ATOM 2183 O O . THR A 1 273 ? -18.553 0.288 23.866 1.00 93.50 273 THR A O 1
ATOM 2186 N N . VAL A 1 274 ? -17.511 -1.613 23.257 1.00 94.38 274 VAL A N 1
ATOM 2187 C CA . VAL A 1 274 ? -17.356 -1.267 21.835 1.00 94.38 274 VAL A CA 1
ATOM 2188 C C . VAL A 1 274 ? -18.714 -1.139 21.138 1.00 94.38 274 VAL A C 1
ATOM 2190 O O . VAL A 1 274 ? -18.956 -0.148 20.454 1.00 94.38 274 VAL A O 1
ATOM 2193 N N . LEU A 1 275 ? -19.632 -2.088 21.341 1.00 94.44 275 LEU A N 1
ATOM 2194 C CA . LEU A 1 275 ? -20.966 -2.052 20.729 1.00 94.44 275 LEU A CA 1
ATOM 2195 C C . LEU A 1 275 ? -21.804 -0.860 21.210 1.00 94.44 275 LEU A C 1
ATOM 2197 O O . LEU A 1 275 ? -22.469 -0.215 20.401 1.00 94.44 275 LEU A O 1
ATOM 2201 N N . ALA A 1 276 ? -21.750 -0.534 22.503 1.00 94.00 276 ALA A N 1
ATOM 2202 C CA . ALA A 1 276 ? -22.425 0.640 23.048 1.00 94.00 276 ALA A CA 1
ATOM 2203 C C . ALA A 1 276 ? -21.880 1.942 22.438 1.00 94.00 276 ALA A C 1
ATOM 2205 O O . ALA A 1 276 ? -22.652 2.847 22.115 1.00 94.00 276 ALA A O 1
ATOM 2206 N N . ASP A 1 277 ? -20.562 2.027 22.236 1.00 96.00 277 ASP A N 1
ATOM 2207 C CA . ASP A 1 277 ? -19.938 3.168 21.567 1.00 96.00 277 ASP A CA 1
ATOM 2208 C C . ASP A 1 277 ? -20.368 3.275 20.096 1.00 96.00 277 ASP A C 1
ATOM 2210 O O . ASP A 1 277 ? -20.675 4.374 19.634 1.00 96.00 277 ASP A O 1
ATOM 2214 N N . ILE A 1 278 ? -20.490 2.144 19.391 1.00 96.19 278 ILE A N 1
ATOM 2215 C CA . ILE A 1 278 ? -20.983 2.107 18.006 1.00 96.19 278 ILE A CA 1
ATOM 2216 C C . ILE A 1 278 ? -22.419 2.624 17.926 1.00 96.19 278 ILE A C 1
ATOM 2218 O O . ILE A 1 278 ? -22.713 3.485 17.099 1.00 96.19 278 ILE A O 1
ATOM 2222 N N . ILE A 1 279 ? -23.311 2.158 18.806 1.00 94.19 279 ILE A N 1
ATOM 2223 C CA . ILE A 1 279 ? -24.698 2.644 18.861 1.00 94.19 279 ILE A CA 1
ATOM 2224 C C . ILE A 1 279 ? -24.710 4.159 19.074 1.00 94.19 279 ILE A C 1
ATOM 2226 O O . ILE A 1 279 ? -25.395 4.882 18.349 1.00 94.19 279 ILE A O 1
ATOM 2230 N N . LYS A 1 280 ? -23.911 4.658 20.022 1.00 95.31 280 LYS A N 1
ATOM 2231 C CA . LYS A 1 280 ? -23.819 6.089 20.322 1.00 95.31 280 LYS A CA 1
ATOM 2232 C C . LYS A 1 280 ? -23.362 6.924 19.119 1.00 95.31 280 LYS A C 1
ATOM 2234 O O . LYS A 1 280 ? -23.866 8.030 18.955 1.00 95.31 280 LYS A O 1
ATOM 2239 N N . HIS A 1 281 ? -22.440 6.422 18.299 1.00 95.44 281 HIS A N 1
ATOM 2240 C CA . HIS A 1 281 ? -21.920 7.150 17.135 1.00 95.44 281 HIS A CA 1
ATOM 2241 C C . HIS A 1 281 ? -22.814 7.047 15.896 1.00 95.44 281 HIS A C 1
ATOM 2243 O O . HIS A 1 281 ? -22.875 7.998 15.123 1.00 95.44 281 HIS A O 1
ATOM 2249 N N . MET A 1 282 ? -23.523 5.930 15.715 1.00 96.31 282 MET A N 1
ATOM 2250 C CA . MET A 1 282 ? -24.316 5.684 14.502 1.00 96.31 282 MET A CA 1
ATOM 2251 C C . MET A 1 282 ? -25.791 6.087 14.631 1.00 96.31 282 MET A C 1
ATOM 2253 O O . MET A 1 282 ? -26.477 6.210 13.620 1.00 96.31 282 MET A O 1
ATOM 2257 N N . THR A 1 283 ? -26.299 6.286 15.852 1.00 93.94 283 THR A N 1
ATOM 2258 C CA . THR A 1 283 ? -27.691 6.715 16.095 1.00 93.94 283 THR A CA 1
ATOM 2259 C C . THR A 1 283 ? -27.971 8.173 15.702 1.00 93.94 283 THR A C 1
ATOM 2261 O O . THR A 1 283 ? -29.028 8.414 15.108 1.00 93.94 283 THR A O 1
ATOM 2264 N N . PRO A 1 284 ? -27.096 9.156 16.015 1.00 94.56 284 PRO A N 1
ATOM 2265 C CA . PRO A 1 284 ? -27.298 10.544 15.608 1.00 94.56 284 PRO A CA 1
ATOM 2266 C C . PRO A 1 284 ? -27.522 10.662 14.102 1.00 94.56 284 PRO A C 1
ATOM 2268 O O . PRO A 1 284 ? -26.877 9.970 13.316 1.00 94.56 284 PRO A O 1
ATOM 2271 N N . ASP A 1 285 ? -28.484 11.503 13.722 1.00 93.00 285 ASP A N 1
ATOM 2272 C CA . ASP A 1 285 ? -28.870 11.764 12.330 1.00 93.00 285 ASP A CA 1
ATOM 2273 C C . ASP A 1 285 ? -29.207 10.509 11.502 1.00 93.00 285 ASP A C 1
ATOM 2275 O O . ASP A 1 285 ? -29.260 10.568 10.279 1.00 93.00 285 ASP A O 1
ATOM 2279 N N . ARG A 1 286 ? -29.476 9.372 12.167 1.00 93.00 286 ARG A N 1
ATOM 2280 C CA . ARG A 1 286 ? -29.704 8.059 11.541 1.00 93.00 286 ARG A CA 1
ATOM 2281 C C . ARG A 1 286 ? -28.549 7.614 10.633 1.00 93.00 286 ARG A C 1
ATOM 2283 O O . ARG A 1 286 ? -28.775 6.895 9.666 1.00 93.00 286 ARG A O 1
ATOM 2290 N N . ALA A 1 287 ? -27.307 7.960 10.983 1.00 93.62 287 ALA A N 1
ATOM 2291 C CA . ALA A 1 287 ? -26.117 7.589 10.211 1.00 93.62 287 ALA A CA 1
ATOM 2292 C C . ALA A 1 287 ? -25.971 6.069 9.972 1.00 93.62 287 ALA A C 1
ATOM 2294 O O . ALA A 1 287 ? -25.322 5.642 9.020 1.00 93.62 287 ALA A O 1
ATOM 2295 N N . PHE A 1 288 ? -26.593 5.230 10.810 1.00 93.00 288 PHE A N 1
ATOM 2296 C CA . PHE A 1 288 ? -26.661 3.780 10.607 1.00 93.00 288 PHE A CA 1
ATOM 2297 C C . PHE A 1 288 ? -27.292 3.359 9.266 1.00 93.00 288 PHE A C 1
ATOM 2299 O O . PHE A 1 288 ? -26.995 2.259 8.798 1.00 93.00 288 PHE A O 1
ATOM 2306 N N . GLU A 1 289 ? -28.146 4.187 8.653 1.00 94.94 289 GLU A N 1
ATOM 2307 C CA . GLU A 1 289 ? -28.851 3.848 7.408 1.00 94.94 289 GLU A CA 1
ATOM 2308 C C . GLU A 1 289 ? -27.910 3.681 6.219 1.00 94.94 289 GLU A C 1
ATOM 2310 O O . GLU A 1 289 ? -28.106 2.792 5.390 1.00 94.94 289 GLU A O 1
ATOM 2315 N N . ASP A 1 290 ? -26.837 4.465 6.192 1.00 93.94 290 ASP A N 1
ATOM 2316 C CA . ASP A 1 290 ? -25.827 4.409 5.139 1.00 93.94 290 ASP A CA 1
ATOM 2317 C C . ASP A 1 290 ? -24.767 3.320 5.399 1.00 93.94 290 ASP A C 1
ATOM 2319 O O . ASP A 1 290 ? -23.916 3.051 4.555 1.00 93.94 290 ASP A O 1
ATOM 2323 N N . SER A 1 291 ? -24.809 2.662 6.565 1.00 95.38 291 SER A N 1
ATOM 2324 C CA . SER A 1 291 ? -23.758 1.753 7.055 1.00 95.38 291 SER A CA 1
ATOM 2325 C C . SER A 1 291 ? -24.271 0.367 7.471 1.00 95.38 291 SER A C 1
ATOM 2327 O O . SER A 1 291 ? -23.624 -0.351 8.242 1.00 95.38 291 SER A O 1
ATOM 2329 N N . TYR A 1 292 ? -25.434 -0.053 6.959 1.00 94.19 292 TYR A N 1
ATOM 2330 C CA . TYR A 1 292 ? -25.970 -1.398 7.206 1.00 94.19 292 TYR A CA 1
ATOM 2331 C C . TYR A 1 292 ? -24.989 -2.544 6.895 1.00 94.19 292 TYR A C 1
ATOM 2333 O O . TYR A 1 292 ? -24.944 -3.486 7.693 1.00 94.19 292 TYR A O 1
ATOM 2341 N N . PRO A 1 293 ? -24.190 -2.516 5.805 1.00 96.62 293 PRO A N 1
ATOM 2342 C CA . PRO A 1 293 ? -23.231 -3.584 5.521 1.00 96.62 293 PRO A CA 1
ATOM 2343 C C . PRO A 1 293 ? -22.199 -3.779 6.641 1.00 96.62 293 PRO A C 1
ATOM 2345 O O . PRO A 1 293 ? -21.981 -4.909 7.085 1.00 96.62 293 PRO A O 1
ATOM 2348 N N . GLN A 1 294 ? -21.617 -2.687 7.145 1.00 96.75 294 GLN A N 1
ATOM 2349 C CA . GLN A 1 294 ? -20.629 -2.704 8.224 1.00 96.75 294 GLN A CA 1
ATOM 2350 C C . GLN A 1 294 ? -21.260 -3.168 9.539 1.00 96.75 294 GLN A C 1
ATOM 2352 O O . GLN A 1 294 ? -20.707 -4.021 10.233 1.00 96.75 294 GLN A O 1
ATOM 2357 N N . LEU A 1 295 ? -22.459 -2.676 9.867 1.00 95.38 295 LEU A N 1
ATOM 2358 C CA . LEU A 1 295 ? -23.185 -3.102 11.066 1.00 95.38 295 LEU A CA 1
ATOM 2359 C C . LEU A 1 295 ? -23.520 -4.597 11.021 1.00 95.38 295 LEU A C 1
ATOM 2361 O O . LEU A 1 295 ? -23.311 -5.317 11.998 1.00 95.38 295 LEU A O 1
ATOM 2365 N N . GLN A 1 296 ? -23.974 -5.101 9.872 1.00 94.69 296 GLN A N 1
ATOM 2366 C CA . GLN A 1 296 ? -24.231 -6.527 9.691 1.00 94.69 296 GLN A CA 1
ATOM 2367 C C . GLN A 1 296 ? -22.943 -7.354 9.826 1.00 94.69 296 GLN A C 1
ATOM 2369 O O . GLN A 1 296 ? -22.970 -8.439 10.411 1.00 94.69 296 GLN A O 1
ATOM 2374 N N . SER A 1 297 ? -21.823 -6.855 9.301 1.00 95.69 297 SER A N 1
ATOM 2375 C CA . SER A 1 297 ? -20.500 -7.469 9.449 1.00 95.69 297 SER A CA 1
ATOM 2376 C C . SER A 1 297 ? -20.081 -7.561 10.921 1.00 95.69 297 SER A C 1
ATOM 2378 O O . SER A 1 297 ? -19.724 -8.644 11.387 1.00 95.69 297 SER A O 1
ATOM 2380 N N . ILE A 1 298 ? -20.241 -6.482 11.696 1.00 95.00 298 ILE A N 1
ATOM 2381 C CA . ILE A 1 298 ? -19.975 -6.459 13.145 1.00 95.00 298 ILE A CA 1
ATOM 2382 C C . ILE A 1 298 ? -20.808 -7.516 13.870 1.00 95.00 298 ILE A C 1
ATOM 2384 O O . ILE A 1 298 ? -20.261 -8.328 14.614 1.00 95.00 298 ILE A O 1
ATOM 2388 N N . ILE A 1 299 ? -22.118 -7.566 13.622 1.00 92.81 299 ILE A N 1
ATOM 2389 C CA . ILE A 1 299 ? -22.998 -8.546 14.272 1.00 92.81 299 ILE A CA 1
ATOM 2390 C C . ILE A 1 299 ? -22.602 -9.982 13.910 1.00 92.81 299 ILE A C 1
ATOM 2392 O O . ILE A 1 299 ? -22.553 -10.840 14.791 1.00 92.81 299 ILE A O 1
ATOM 2396 N N . LYS A 1 300 ? -22.252 -10.254 12.645 1.00 92.25 300 LYS A N 1
ATOM 2397 C CA . LYS A 1 300 ? -21.742 -11.571 12.229 1.00 92.25 300 LYS A CA 1
ATOM 2398 C C . LYS A 1 300 ? -20.480 -11.960 13.000 1.00 92.25 300 LYS A C 1
ATOM 2400 O O . LYS A 1 300 ? -20.392 -13.099 13.451 1.00 92.25 300 LYS A O 1
ATOM 2405 N N . LYS A 1 301 ? -19.540 -11.029 13.188 1.00 92.38 301 LYS A N 1
ATOM 2406 C CA . LYS A 1 301 ? -18.306 -11.256 13.960 1.00 92.38 301 LYS A CA 1
ATOM 2407 C C . LYS A 1 301 ? -18.612 -11.563 15.425 1.00 92.38 301 LYS A C 1
ATOM 2409 O O . LYS A 1 301 ? -18.092 -12.534 15.962 1.00 92.38 301 LYS A O 1
ATOM 2414 N N . VAL A 1 302 ? -19.520 -10.813 16.051 1.00 90.69 302 VAL A N 1
ATOM 2415 C CA . VAL A 1 302 ? -19.934 -11.087 17.437 1.00 90.69 302 VAL A CA 1
ATOM 2416 C C . VAL A 1 302 ? -20.564 -12.479 17.549 1.00 90.69 302 VAL A C 1
ATOM 2418 O O . VAL A 1 302 ? -20.170 -13.255 18.413 1.00 90.69 302 VAL A O 1
ATOM 2421 N N . ILE A 1 303 ? -21.487 -12.843 16.654 1.00 89.12 303 ILE A N 1
ATOM 2422 C CA . ILE A 1 303 ? -22.145 -14.163 16.666 1.00 89.12 303 ILE A CA 1
ATOM 2423 C C . ILE A 1 303 ? -21.139 -15.303 16.441 1.00 89.12 303 ILE A C 1
ATOM 2425 O O . ILE A 1 303 ? -21.270 -16.374 17.037 1.00 89.12 303 ILE A O 1
ATOM 2429 N N . ALA A 1 304 ? -20.128 -15.085 15.596 1.00 89.31 304 ALA A N 1
ATOM 2430 C CA . ALA A 1 304 ? -19.094 -16.078 15.324 1.00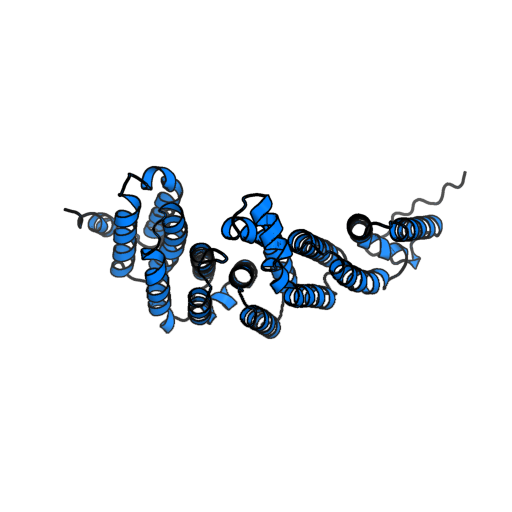 89.31 304 ALA A CA 1
ATOM 2431 C C . ALA A 1 304 ? -18.241 -16.404 16.561 1.00 89.31 304 ALA A C 1
ATOM 2433 O O . ALA A 1 304 ? -17.800 -17.542 16.701 1.00 89.31 304 ALA A O 1
ATOM 2434 N N . HIS A 1 305 ? -18.038 -15.438 17.463 1.00 86.31 305 HIS A N 1
ATOM 2435 C CA . HIS A 1 305 ? -17.210 -15.603 18.663 1.00 86.31 305 HIS A CA 1
ATOM 2436 C C . HIS A 1 305 ? -18.015 -15.831 19.955 1.00 86.31 305 HIS A C 1
ATOM 2438 O O . HIS A 1 305 ? -17.485 -16.384 20.919 1.00 86.31 305 HIS A O 1
ATOM 2444 N N . PHE A 1 306 ? -19.297 -15.453 19.989 1.00 82.12 306 PHE A N 1
ATOM 2445 C CA . PHE A 1 306 ? -20.169 -15.587 21.157 1.00 82.12 306 PHE A CA 1
ATOM 2446 C C . PHE A 1 306 ? -21.418 -16.409 20.813 1.00 82.12 306 PHE A C 1
ATOM 2448 O O . PHE A 1 306 ? -22.364 -15.915 20.208 1.00 82.12 306 PHE A O 1
ATOM 2455 N N . HIS A 1 307 ? -21.442 -17.669 21.254 1.00 70.38 307 HIS A N 1
ATOM 2456 C CA . HIS A 1 307 ? -22.531 -18.618 20.966 1.00 70.38 307 HIS A CA 1
ATOM 2457 C C . HIS A 1 307 ? -23.691 -18.589 21.978 1.00 70.38 307 HIS A C 1
ATOM 2459 O O . HIS A 1 307 ? -24.715 -19.240 21.779 1.00 70.38 307 HIS A O 1
ATOM 2465 N N . ASP A 1 308 ? -23.548 -17.839 23.070 1.00 66.69 308 ASP A N 1
ATOM 2466 C CA . ASP A 1 308 ? -24.571 -17.708 24.107 1.00 66.69 308 ASP A CA 1
ATOM 2467 C C . ASP A 1 308 ? -25.506 -16.527 23.794 1.00 66.69 308 ASP A C 1
ATOM 2469 O O . ASP A 1 308 ? -25.280 -15.384 24.208 1.00 66.69 308 ASP A O 1
ATOM 2473 N N . PHE A 1 309 ? -26.555 -16.817 23.018 1.00 58.00 309 PHE A N 1
ATOM 2474 C CA . PHE A 1 309 ? -27.535 -15.833 22.546 1.00 58.00 309 PHE A CA 1
ATOM 2475 C C . PHE A 1 309 ? -28.317 -15.158 23.681 1.00 58.00 309 PHE A C 1
ATOM 2477 O O . PHE A 1 309 ? -28.646 -13.978 23.568 1.00 58.00 309 PHE A O 1
ATOM 2484 N N . SER A 1 310 ? -28.545 -15.852 24.801 1.00 54.81 310 SER A N 1
ATOM 2485 C CA . SER A 1 310 ? -29.159 -15.293 26.018 1.00 54.81 310 SER A CA 1
ATOM 2486 C C . SER A 1 310 ? -28.418 -14.053 26.519 1.00 54.81 310 SER A C 1
ATOM 2488 O O . SER A 1 310 ? -29.017 -13.140 27.082 1.00 54.81 310 SER A O 1
ATOM 2490 N N . VAL A 1 311 ? -27.107 -14.001 26.276 1.00 51.78 311 VAL A N 1
ATOM 2491 C CA . VAL A 1 311 ? -26.252 -12.909 26.726 1.00 51.78 311 VAL A CA 1
ATOM 2492 C C . VAL A 1 311 ? -26.116 -11.816 25.670 1.00 51.78 311 VAL A C 1
ATOM 2494 O O . VAL A 1 311 ? -26.066 -10.652 26.049 1.00 51.78 311 VAL A O 1
ATOM 2497 N N . LEU A 1 312 ? -26.190 -12.146 24.377 1.00 51.81 312 LEU A N 1
ATOM 2498 C CA . LEU A 1 312 ? -26.254 -11.183 23.263 1.00 51.81 312 LEU A CA 1
ATOM 2499 C C . LEU A 1 312 ? -27.466 -10.235 23.357 1.00 51.81 312 LEU A C 1
ATOM 2501 O O . LEU A 1 312 ? -27.336 -9.048 23.083 1.00 51.81 312 LEU A O 1
ATOM 2505 N N . PHE A 1 313 ? -28.626 -10.718 23.813 1.00 53.94 313 PHE A N 1
ATOM 2506 C CA . PHE A 1 313 ? -29.816 -9.873 24.002 1.00 53.94 313 PHE A CA 1
ATOM 2507 C C . PHE A 1 313 ? -29.807 -9.060 25.309 1.00 53.94 313 PHE A C 1
ATOM 2509 O O . PHE A 1 313 ? -30.503 -8.052 25.399 1.00 53.94 313 PHE A O 1
ATOM 2516 N N . SER A 1 314 ? -28.962 -9.418 26.284 1.00 53.56 314 SER A N 1
ATOM 2517 C CA . SER A 1 314 ? -28.692 -8.573 27.463 1.00 53.56 314 SER A CA 1
ATOM 2518 C C . SER A 1 314 ? -27.751 -7.391 27.162 1.00 53.56 314 SER A C 1
ATOM 2520 O O . SER A 1 314 ? -27.653 -6.453 27.952 1.00 53.56 314 SER A O 1
ATOM 2522 N N . VAL A 1 315 ? -27.088 -7.404 25.996 1.00 50.44 315 VAL A N 1
ATOM 2523 C CA . VAL A 1 315 ? -26.207 -6.324 25.506 1.00 50.44 315 VAL A CA 1
ATOM 2524 C C . VAL A 1 315 ? -27.001 -5.079 25.100 1.00 50.44 315 VAL A C 1
ATOM 2526 O O . VAL A 1 315 ? -26.485 -3.969 25.178 1.00 50.44 315 VAL A O 1
ATOM 2529 N N . VAL A 1 316 ? -28.270 -5.245 24.714 1.00 44.34 316 VAL A N 1
ATOM 2530 C CA . VAL A 1 316 ? -29.128 -4.156 24.211 1.00 44.34 316 VAL A CA 1
ATOM 2531 C C . VAL A 1 316 ? -29.967 -3.511 25.324 1.00 44.34 316 VAL A C 1
ATOM 2533 O O . VAL A 1 316 ? -30.294 -2.331 25.246 1.00 44.34 316 VAL A O 1
ATOM 2536 N N . SER A 1 317 ? -30.252 -4.228 26.416 1.00 37.94 317 SER A N 1
ATOM 2537 C CA . SER A 1 317 ? -31.116 -3.760 27.516 1.00 37.94 317 SER A CA 1
ATOM 2538 C C . SER A 1 317 ? -30.511 -2.667 28.417 1.00 37.94 317 SER A C 1
ATOM 2540 O O . SER A 1 317 ? -31.051 -2.380 29.479 1.00 37.94 317 SER A O 1
ATOM 2542 N N . SER A 1 318 ? -29.398 -2.051 28.009 1.00 34.16 318 SER A N 1
ATOM 2543 C CA . SER A 1 318 ? -28.731 -0.950 28.722 1.00 34.16 318 SER A CA 1
ATOM 2544 C C . SER A 1 318 ? -28.846 0.379 27.965 1.00 34.16 318 SER A C 1
ATOM 2546 O O . SER A 1 318 ? -27.905 1.168 27.945 1.00 34.16 318 SER A O 1
ATOM 2548 N N . THR A 1 319 ? -29.981 0.622 27.312 1.00 30.62 319 THR A N 1
ATOM 2549 C CA . THR A 1 319 ? -30.370 1.960 26.844 1.00 30.62 319 THR A CA 1
ATOM 2550 C C . THR A 1 319 ? -31.757 2.280 27.415 1.00 30.62 319 THR A C 1
ATOM 2552 O O . THR A 1 319 ? -32.622 1.405 27.347 1.00 30.62 319 THR A O 1
ATOM 2555 N N . PRO A 1 320 ? -31.936 3.438 28.084 1.00 35.94 320 PRO A N 1
ATOM 2556 C CA . PRO A 1 320 ? -33.212 3.835 28.681 1.00 35.94 320 PRO A CA 1
ATOM 2557 C C . PRO A 1 320 ? -34.288 4.158 27.642 1.00 35.94 320 PRO A C 1
ATOM 2559 O O . PRO A 1 320 ? -33.921 4.568 26.515 1.00 35.94 320 PRO A O 1
#

Foldseek 3Di:
DDPDDPDPAPPDHALVSADPVLQVVLVVQLVVLVPDPDLLSSLVSCLVCLLVCRNHHPCSNVVVLLVSLVSLLPVLDLLSSLQSLLSSLVSCCVRPLVVLVSLVVSLVSNLVCVCSLVDPVVVVVCVVVVHAQQRVLVSSQVSLLSSLQSNQPPDDVVVLVVSVVSLLPDAQSLSVLLSSLNRHQLQSLQQCLVVLLVSLVPHDCSGHHSLSSLLSSLQSCLVDPYDLVCLVVSLVSSVVVLLPDLDLVSNLSNLLSVLLSCLVRHDPVSNLVSVVSNCVRCVPVVVVVVVVVSVVSSVVSNVVRDVPVVVVVVSPVPDD

Sequence (320 aa):
MCVGDRSVLPDKFSPENVNDTARETCLNWFFKIASIRELIPRFYVEASILKCNKFLSKMGVSECLPRLTCMIRGIGDPLVSVYARAYLCRVGMEVAPHLKESLNKNFFDFLLTFKQIHGDTVQNHLAVQGVELSSYLPLYSPAMDWIFQCISYHAPENLLTEMMERCKKLGNNALLLNSVMSAFRAEFIATRSLDFIGMIKECSEAGFPKHLLFRSLGLNLALADPPEGDRLQILNEAWKVITKLKNPQDYIDCAEVWAEYTCRHFTKREVNTVLADIIKHMTPDRAFEDSYPQLQSIIKKVIAHFHDFSVLFSVVSSTP

Secondary structure (DSSP, 8-state):
------PPPPTT--GGGS-HHHHHHHHHHHHHHHT--SHHHHHHHHHHTGGGGGGT-SSHHHHHHHHHHHHHTT---HHHHHHHHHHHHHHHHHH-TT-HHHHHHHHHHHHHHGGGGGSHHHHHHHHHHT--HHHHGGGGHHHHHHHHHHHHTT--HHHHHHHHHHHHTSTTTHHHHHHHHHHS-HHHHHTTHHHHHHHHHHS-TTSS-HHHHHHHHHHHHHHSPPPGGGHHHHHHHHHHHHTT--SHHHHHHHHHHHHHHHHHHS-HHHHHHHHHHHHHHHSGGGGGGGGHHHHHHHHHHHHHH---HHHHGGGTS---